Protein AF-A0A366LKB9-F1 (afdb_monomer_lite)

Foldseek 3Di:
DVVVVVVQVLCCVVCVVWDWDDDQFKIKTFFDADFALQQQQVQLQCLFVLVLCVVQVKFKFAQAWEDLDPPDATDTAGIWIFDNPFDDDPFGYTQLLRTAEGEHEDDLLCVVCLVPVVQLSSLSSVRAKYWYHYLQQQKIKIFGCRDNRGGPDIDMDHQQGWDADDPPRRDTRHRPSSPVSDHPPDDHDDPCSVVQVVSCVSCVQWDWHHHHTMTMTGGGDTPLRSLVVSLQCSQCSVVCVVQVKTKGAQFWADQDPPDDIDTARMWIFHPPFDDDHRTHTQLLRTLETEHEDDPSQNVCLVPVVQLSSLSSNNAWYWYQYLPQQKIKIFGCGDNRGGPDIDMDGQQDWDADDPPRRGIDGSVSSPPD

Organism: NCBI:txid2248750

InterPro domains:
  IPR008538 Putative restriction endonuclease [PF05685] (8-165)
  IPR008538 Putative restriction endonuclease [PF05685] (196-355)
  IPR008538 Putative restriction endonuclease [cd06260] (19-167)
  IPR008538 Putative restriction endonuclease [cd06260] (207-354)
  IPR011335 Restriction endonuclease type II-like [SSF52980] (6-161)
  IPR011335 Restriction endonuclease type II-like [SSF52980] (190-348)
  IPR012296 Nuclease, putative, TT1808 [G3DSA:3.90.1570.10] (3-174)
  IPR012296 Nuclease, putative, TT1808 [G3DSA:3.90.1570.10] (189-362)

Sequence (368 aa):
MAYIHDRYGKLCELLPDMRAELHDDRIVVTDMPTTGAHNDALSALLMQLVGVAAAKGWRIWPAIKLFFGPQEARFIPDLVVVRPDRRMWGDDHVYAEDALLVVEVVSPSSSHDDHQLKPATCARGKVPLYLVIDTYEQRVRLLSDPGEKGYATESEAAFGEPLELPGPWHLTLDTTPFKDCGEGTGPGPPAEYERYVMVCELLPEMRVELHDDRIVVTDMPTVKHSTVVWLLLRQLFALIGERGWLAWTGPKLFFGPQDDRYIPDLVVAPPEHRMWGEDHVYAEDTLLVVEVVSPSSSHDDHQLKPATCARGKVPLYLVIDTYEQRVRLLSDPGEKGYATESEAAFGEPLELPEPWHLTLDTTPFKGL

Structure (mmCIF, N/CA/C/O backbone):
data_AF-A0A366LKB9-F1
#
_entry.id   AF-A0A366LKB9-F1
#
loop_
_atom_site.group_PDB
_atom_site.id
_atom_site.type_symbol
_atom_site.label_atom_id
_atom_site.label_alt_id
_atom_site.label_comp_id
_atom_site.label_asym_id
_atom_site.label_entity_id
_atom_site.label_seq_id
_atom_site.pdbx_PDB_ins_code
_atom_site.Cartn_x
_atom_site.Cartn_y
_atom_site.Cartn_z
_atom_site.occupancy
_atom_site.B_iso_or_equiv
_atom_site.auth_seq_id
_atom_site.auth_comp_id
_atom_site.auth_asym_id
_atom_site.auth_atom_id
_atom_site.pdbx_PDB_model_num
ATOM 1 N N . MET A 1 1 ? 6.809 -15.224 18.615 1.00 42.72 1 MET A N 1
ATOM 2 C CA . MET A 1 1 ? 7.632 -15.778 19.731 1.00 42.72 1 MET A CA 1
ATOM 3 C C . MET A 1 1 ? 8.838 -16.605 19.252 1.00 42.72 1 MET A C 1
ATOM 5 O O . MET A 1 1 ? 9.842 -16.004 18.904 1.00 42.72 1 MET A O 1
ATOM 9 N N . ALA A 1 2 ? 8.794 -17.949 19.197 1.00 55.44 2 ALA A N 1
ATOM 10 C CA . ALA A 1 2 ? 10.013 -18.776 19.054 1.00 55.44 2 ALA A CA 1
ATOM 11 C C . ALA A 1 2 ? 10.844 -18.528 17.774 1.00 55.44 2 ALA A C 1
ATOM 13 O O . ALA A 1 2 ? 12.066 -18.626 17.816 1.00 55.44 2 ALA A O 1
ATOM 14 N N . TYR A 1 3 ? 10.195 -18.183 16.657 1.00 63.78 3 TYR A N 1
ATOM 15 C CA . TYR A 1 3 ? 10.868 -17.913 15.382 1.00 63.78 3 TYR A CA 1
ATOM 16 C C . TYR A 1 3 ? 11.725 -16.636 15.423 1.00 63.78 3 TYR A C 1
ATOM 18 O O . TYR A 1 3 ? 12.918 -16.688 15.134 1.00 63.78 3 TYR A O 1
ATOM 26 N N . ILE A 1 4 ? 11.163 -15.506 15.870 1.00 58.97 4 ILE A N 1
ATOM 27 C CA . ILE A 1 4 ? 11.919 -14.248 15.958 1.00 58.97 4 ILE A CA 1
ATOM 28 C C . ILE A 1 4 ? 13.019 -14.291 17.031 1.00 58.97 4 ILE A C 1
ATOM 30 O O . ILE A 1 4 ? 14.059 -13.669 16.855 1.00 58.97 4 ILE A O 1
ATOM 34 N N . HIS A 1 5 ? 12.865 -15.103 18.085 1.00 61.75 5 HIS A N 1
ATOM 35 C CA . HIS A 1 5 ? 13.939 -15.353 19.058 1.00 61.75 5 HIS A CA 1
ATOM 36 C C . HIS A 1 5 ? 15.163 -16.059 18.428 1.00 61.75 5 HIS A C 1
ATOM 38 O O . HIS A 1 5 ? 16.297 -15.725 18.762 1.00 61.75 5 HIS A O 1
ATOM 44 N N . ASP A 1 6 ? 14.958 -16.999 17.496 1.00 69.88 6 ASP A N 1
ATOM 45 C CA . ASP A 1 6 ? 16.042 -17.636 16.724 1.00 69.88 6 ASP A CA 1
ATOM 46 C C . ASP A 1 6 ? 16.712 -16.646 15.751 1.00 69.88 6 ASP A C 1
ATOM 48 O O . ASP A 1 6 ? 17.938 -16.648 15.612 1.00 69.88 6 ASP A O 1
ATOM 52 N N . ARG A 1 7 ? 15.936 -15.743 15.135 1.00 70.00 7 ARG A N 1
ATOM 53 C CA . ARG A 1 7 ? 16.479 -14.674 14.278 1.00 70.00 7 ARG A CA 1
ATOM 54 C C . ARG A 1 7 ? 17.261 -13.626 15.064 1.00 70.00 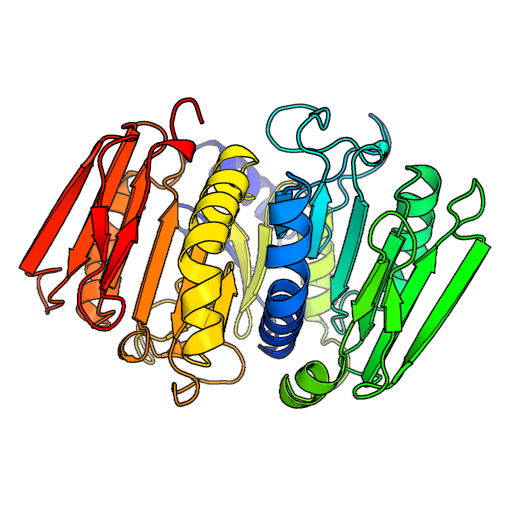7 ARG A C 1
ATOM 56 O O . ARG A 1 7 ? 18.345 -13.252 14.630 1.00 70.00 7 ARG A O 1
ATOM 63 N N . TYR A 1 8 ? 16.776 -13.232 16.238 1.00 65.50 8 TYR A N 1
ATOM 64 C CA . TYR A 1 8 ? 17.487 -12.364 17.175 1.00 65.50 8 TYR A CA 1
ATOM 65 C C . TYR A 1 8 ? 18.817 -12.981 17.622 1.00 65.50 8 TYR A C 1
ATOM 67 O O . TYR A 1 8 ? 19.851 -12.325 17.535 1.00 65.50 8 TYR A O 1
ATOM 75 N N . GLY A 1 9 ? 18.817 -14.265 18.005 1.00 63.84 9 GLY A N 1
ATOM 76 C CA . GLY A 1 9 ? 20.042 -14.988 18.358 1.00 63.84 9 GLY A CA 1
ATOM 77 C C . GLY A 1 9 ? 21.083 -14.956 17.236 1.00 63.84 9 GLY A C 1
ATOM 78 O O . GLY A 1 9 ? 22.221 -14.559 17.469 1.00 63.84 9 GLY A O 1
ATOM 79 N N . LYS A 1 10 ? 20.675 -15.275 16.000 1.00 71.94 10 LYS A N 1
ATOM 80 C CA . LYS A 1 10 ? 21.549 -15.208 14.814 1.00 71.94 10 LYS A CA 1
ATOM 81 C C . LYS A 1 10 ? 22.057 -13.798 14.531 1.00 71.94 10 LYS A C 1
ATOM 83 O O . LYS A 1 10 ? 23.216 -13.646 14.158 1.00 71.94 10 LYS A O 1
ATOM 88 N N . LEU A 1 11 ? 21.223 -12.777 14.724 1.00 66.75 11 LEU A N 1
ATOM 89 C CA . LEU A 1 11 ? 21.628 -11.387 14.539 1.00 66.75 11 LEU A CA 1
ATOM 90 C C . LEU A 1 11 ? 22.725 -10.998 15.541 1.00 66.75 11 LEU A C 1
ATOM 92 O O . LEU A 1 11 ? 23.752 -10.467 15.135 1.00 66.75 11 LEU A O 1
ATOM 96 N N . CYS A 1 12 ? 22.565 -11.348 16.820 1.00 58.53 12 CYS A N 1
ATOM 97 C CA . CYS A 1 12 ? 23.578 -11.114 17.854 1.00 58.53 12 CYS A CA 1
ATOM 98 C C . CYS A 1 12 ? 24.860 -11.953 17.673 1.00 58.53 12 CYS A C 1
ATOM 100 O O . CYS A 1 12 ? 25.936 -11.503 18.059 1.00 58.53 12 CYS A O 1
ATOM 102 N N . GLU A 1 13 ? 24.771 -13.163 17.110 1.00 68.94 13 GLU A N 1
ATOM 103 C CA . GLU A 1 13 ? 25.943 -14.006 16.813 1.00 68.94 13 GLU A CA 1
ATOM 104 C C . GLU A 1 13 ? 26.754 -13.496 15.611 1.00 68.94 13 GLU A C 1
ATOM 106 O O . GLU A 1 13 ? 27.980 -13.606 15.608 1.00 68.94 13 GLU A O 1
ATOM 111 N N . LEU A 1 14 ? 26.081 -12.957 14.588 1.00 60.97 14 LEU A N 1
ATOM 112 C CA . LEU A 1 14 ? 26.702 -12.533 13.327 1.00 60.97 14 LEU A CA 1
ATOM 113 C C . LEU A 1 14 ? 27.081 -11.044 13.310 1.00 60.97 14 LEU A C 1
ATOM 115 O O . LEU A 1 14 ? 27.993 -10.667 12.578 1.00 60.97 14 LEU A O 1
ATOM 119 N N . LEU A 1 15 ? 26.432 -10.223 14.142 1.00 58.72 15 LEU A N 1
ATOM 120 C CA . LEU A 1 15 ? 26.681 -8.787 14.311 1.00 58.72 15 LEU A CA 1
ATOM 121 C C . LEU A 1 15 ? 27.006 -8.452 15.787 1.00 58.72 15 LEU A C 1
ATOM 123 O O . LEU A 1 15 ? 26.294 -7.662 16.408 1.00 58.72 15 LEU A O 1
ATOM 127 N N . PRO A 1 16 ? 28.062 -9.036 16.392 1.00 56.22 16 PRO A N 1
ATOM 128 C CA . PRO A 1 16 ? 28.333 -8.915 17.831 1.00 56.22 16 PRO A CA 1
ATOM 129 C C . PRO A 1 16 ? 28.669 -7.487 18.295 1.00 56.22 16 PRO A C 1
ATOM 131 O O . PRO A 1 16 ? 28.536 -7.182 19.480 1.00 56.22 16 PRO A O 1
ATOM 134 N N . ASP A 1 17 ? 29.088 -6.613 17.376 1.00 48.56 17 ASP A N 1
ATOM 135 C CA . ASP A 1 17 ? 29.363 -5.194 17.633 1.00 48.56 17 ASP A CA 1
ATOM 136 C C . ASP A 1 17 ? 28.104 -4.302 17.514 1.00 48.56 17 ASP A C 1
ATOM 138 O O . ASP A 1 17 ? 28.174 -3.095 17.754 1.00 48.56 17 ASP A O 1
ATOM 142 N N . MET A 1 18 ? 26.942 -4.869 17.161 1.00 58.12 18 MET A N 1
ATOM 143 C CA . MET A 1 18 ? 25.673 -4.147 17.018 1.00 58.12 18 MET A CA 1
ATOM 144 C C . MET A 1 18 ? 24.733 -4.418 18.197 1.00 58.12 18 MET A C 1
ATOM 146 O O . MET A 1 18 ? 24.436 -5.559 18.549 1.00 58.12 18 MET A O 1
ATOM 150 N N . ARG A 1 19 ? 24.207 -3.344 18.800 1.00 46.00 19 ARG A N 1
ATOM 151 C CA . ARG A 1 19 ? 23.226 -3.429 19.890 1.00 46.00 19 ARG A CA 1
ATOM 152 C C . ARG A 1 19 ? 21.839 -3.741 19.330 1.00 46.00 19 ARG A C 1
ATOM 154 O O . ARG A 1 19 ? 21.059 -2.828 19.075 1.00 46.00 19 ARG A O 1
ATOM 161 N N . ALA A 1 20 ? 21.548 -5.024 19.151 1.00 54.56 20 ALA A N 1
ATOM 162 C CA . ALA A 1 20 ? 20.188 -5.493 18.921 1.00 54.56 20 ALA A CA 1
ATOM 163 C C . ALA A 1 20 ? 19.408 -5.589 20.246 1.00 54.56 20 ALA A C 1
ATOM 165 O O . ALA A 1 20 ? 19.943 -6.041 21.259 1.00 54.56 20 ALA A O 1
ATOM 166 N N . GLU A 1 21 ? 18.132 -5.215 20.222 1.00 49.03 21 GLU A N 1
ATOM 167 C CA . GLU A 1 21 ? 17.148 -5.418 21.287 1.00 49.03 21 GLU A CA 1
ATOM 168 C C . GLU A 1 21 ? 15.925 -6.143 20.717 1.00 49.03 21 GLU A C 1
ATOM 170 O O . GLU A 1 21 ? 15.564 -5.960 19.552 1.00 49.03 21 GLU A O 1
ATOM 175 N N . LEU A 1 22 ? 15.307 -7.006 21.524 1.00 47.41 22 LEU A N 1
ATOM 176 C CA . LEU A 1 22 ? 14.143 -7.792 21.128 1.00 47.41 22 LEU A CA 1
ATOM 177 C C . LEU A 1 22 ? 12.906 -7.308 21.879 1.00 47.41 22 LEU A C 1
ATOM 179 O O . LEU A 1 22 ? 12.830 -7.420 23.103 1.00 47.41 22 LEU A O 1
ATOM 183 N N . HIS A 1 23 ? 11.938 -6.824 21.114 1.00 45.78 23 HIS A N 1
ATOM 184 C CA . HIS A 1 23 ? 10.576 -6.544 21.546 1.00 45.78 23 HIS A CA 1
ATOM 185 C C . HIS A 1 23 ? 9.678 -7.677 21.008 1.00 45.78 23 HIS A C 1
ATOM 187 O O . HIS A 1 23 ? 10.100 -8.416 20.117 1.00 45.78 23 HIS A O 1
ATOM 193 N N . ASP A 1 24 ? 8.485 -7.882 21.570 1.00 48.31 24 ASP A N 1
ATOM 194 C CA . ASP A 1 24 ? 7.752 -9.159 21.453 1.00 48.31 24 ASP A CA 1
ATOM 195 C C . ASP A 1 24 ? 7.539 -9.685 20.014 1.00 48.31 24 ASP A C 1
ATOM 197 O O . ASP A 1 24 ? 7.625 -10.901 19.782 1.00 48.31 24 ASP A O 1
ATOM 201 N N . ASP A 1 25 ? 7.344 -8.778 19.052 1.00 55.47 25 ASP A N 1
ATOM 202 C CA . ASP A 1 25 ? 7.134 -9.034 17.622 1.00 55.47 25 ASP A CA 1
ATOM 203 C C . ASP A 1 25 ? 8.260 -8.524 16.693 1.00 55.47 25 ASP A C 1
ATOM 205 O O . ASP A 1 25 ? 8.224 -8.815 15.495 1.00 55.47 25 ASP A O 1
ATOM 209 N N . ARG A 1 26 ? 9.265 -7.791 17.206 1.00 55.28 26 ARG A N 1
ATOM 210 C CA . ARG A 1 26 ? 10.261 -7.076 16.378 1.00 55.28 26 ARG A CA 1
ATOM 211 C C . ARG A 1 26 ? 11.658 -6.964 16.993 1.00 55.28 26 ARG A C 1
ATOM 213 O O . ARG A 1 26 ? 11.816 -6.732 18.192 1.00 55.28 26 ARG A O 1
ATOM 220 N N . ILE A 1 27 ? 12.688 -7.069 16.149 1.00 60.16 27 ILE A N 1
ATOM 221 C CA . ILE A 1 27 ? 14.091 -6.805 16.527 1.00 60.16 27 ILE A CA 1
ATOM 222 C C . ILE A 1 27 ? 14.430 -5.352 16.182 1.00 60.16 27 ILE A C 1
ATOM 224 O O . ILE A 1 27 ? 14.030 -4.866 15.127 1.00 60.16 27 ILE A O 1
ATOM 228 N N . VAL A 1 28 ? 15.173 -4.659 17.044 1.00 54.72 28 VAL A N 1
ATOM 229 C CA . VAL A 1 28 ? 15.559 -3.250 16.874 1.00 54.72 28 VAL A CA 1
ATOM 230 C C . VAL A 1 28 ? 17.072 -3.099 17.054 1.00 54.72 28 VAL A C 1
ATOM 232 O O . VAL A 1 28 ? 17.631 -3.637 18.001 1.00 54.72 28 VAL A O 1
ATOM 235 N N . VAL A 1 29 ? 17.745 -2.378 16.158 1.00 53.97 29 VAL A N 1
ATOM 236 C CA . VAL A 1 29 ? 19.205 -2.124 16.135 1.00 53.97 29 VAL A CA 1
ATOM 237 C C . VAL A 1 29 ? 19.459 -0.656 15.750 1.00 53.97 29 VAL A C 1
ATOM 239 O O . VAL A 1 29 ? 18.497 0.022 15.420 1.00 53.97 29 VAL A O 1
ATOM 242 N N . THR A 1 30 ? 20.697 -0.138 15.747 1.00 42.19 30 THR A N 1
ATOM 243 C CA . THR A 1 30 ? 21.037 1.239 15.290 1.00 42.19 30 THR A CA 1
ATOM 244 C C . THR A 1 30 ? 22.124 1.242 14.196 1.00 42.19 30 THR A C 1
ATOM 246 O O . THR A 1 30 ? 22.940 0.314 14.127 1.00 42.19 30 THR A O 1
ATOM 249 N N . ASP A 1 31 ? 22.211 2.216 13.285 1.00 33.75 31 ASP A N 1
ATOM 250 C CA . ASP A 1 31 ? 21.484 3.495 13.077 1.00 33.75 31 ASP A CA 1
ATOM 251 C C . ASP A 1 31 ? 20.965 3.484 11.590 1.00 33.75 31 ASP A C 1
ATOM 253 O O . ASP A 1 31 ? 21.115 2.442 10.955 1.00 33.75 31 ASP A O 1
ATOM 257 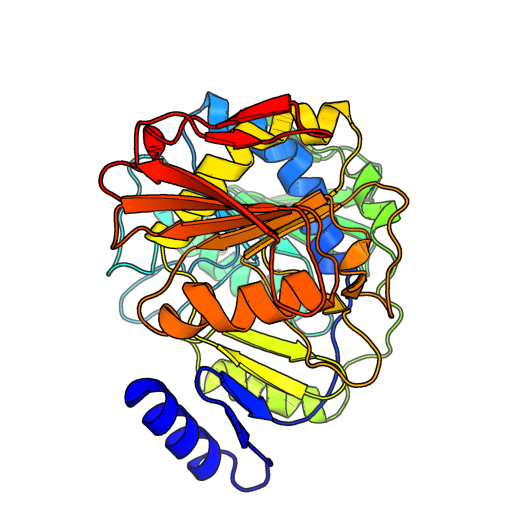N N . MET A 1 32 ? 20.283 4.401 10.878 1.00 36.03 32 MET A N 1
ATOM 258 C CA . MET A 1 32 ? 20.041 5.866 10.748 1.00 36.03 32 MET A CA 1
ATOM 259 C C . MET A 1 32 ? 18.497 6.084 10.430 1.00 36.03 32 MET A C 1
ATOM 261 O O . MET A 1 32 ? 17.715 5.277 10.945 1.00 36.03 32 MET A O 1
ATOM 265 N N . PRO A 1 33 ? 17.971 7.089 9.659 1.00 34.34 33 PRO A N 1
ATOM 266 C CA . PRO A 1 33 ? 16.527 7.218 9.296 1.00 34.34 33 PRO A CA 1
ATOM 267 C C . PRO A 1 33 ? 16.153 7.010 7.794 1.00 34.34 33 PRO A C 1
ATOM 269 O O . PRO A 1 33 ? 17.018 6.761 6.959 1.00 34.34 33 PRO A O 1
ATOM 272 N N . THR A 1 34 ? 14.860 7.167 7.439 1.00 41.28 34 THR A N 1
ATOM 273 C CA . THR A 1 34 ? 14.291 7.211 6.056 1.00 41.28 34 THR A CA 1
ATOM 274 C C . THR A 1 34 ? 13.320 8.392 5.887 1.00 41.28 34 THR A C 1
ATOM 276 O O . THR A 1 34 ? 12.833 8.916 6.882 1.00 41.28 34 THR A O 1
ATOM 279 N N . THR A 1 35 ? 13.002 8.779 4.646 1.00 53.09 35 THR A N 1
ATOM 280 C CA . THR A 1 35 ? 12.154 9.936 4.289 1.00 53.09 35 THR A CA 1
ATOM 281 C C . THR A 1 35 ? 10.727 9.527 3.873 1.00 53.09 35 THR A C 1
ATOM 283 O O . THR A 1 35 ? 10.518 8.439 3.332 1.00 53.09 35 THR A O 1
ATOM 286 N N . GLY A 1 36 ? 9.726 10.394 4.089 1.00 58.47 36 GLY A N 1
ATOM 287 C CA . GLY A 1 36 ? 8.321 10.110 3.734 1.00 58.47 36 GLY A CA 1
ATOM 288 C C . GLY A 1 36 ? 8.024 10.123 2.231 1.00 58.47 36 GLY A C 1
ATOM 289 O O . GLY A 1 36 ? 7.087 9.458 1.788 1.00 58.47 36 GLY A O 1
ATOM 290 N N . ALA A 1 37 ? 8.882 10.781 1.445 1.00 69.06 37 ALA A N 1
ATOM 291 C CA . ALA A 1 37 ? 8.775 10.942 -0.007 1.00 69.06 37 ALA A CA 1
ATOM 292 C C . ALA A 1 37 ? 8.510 9.635 -0.775 1.00 69.06 37 ALA A C 1
ATOM 294 O O . ALA A 1 37 ? 7.782 9.616 -1.768 1.00 69.06 37 ALA A O 1
ATOM 295 N N . HIS A 1 38 ? 9.079 8.526 -0.295 1.00 71.62 38 HIS A N 1
ATOM 296 C CA . HIS A 1 38 ? 8.866 7.191 -0.849 1.00 71.62 38 HIS A CA 1
ATOM 297 C C . HIS A 1 38 ? 7.391 6.753 -0.749 1.00 71.62 38 HIS A C 1
ATOM 299 O O . HIS A 1 38 ? 6.797 6.303 -1.731 1.00 71.62 38 HIS A O 1
ATOM 305 N N . ASN A 1 39 ? 6.772 6.947 0.420 1.00 71.62 39 ASN A N 1
ATOM 306 C CA . ASN A 1 39 ? 5.375 6.594 0.663 1.00 71.62 39 ASN A CA 1
ATOM 307 C C . ASN A 1 39 ? 4.421 7.500 -0.127 1.00 71.62 39 ASN A C 1
ATOM 309 O O . ASN A 1 39 ? 3.421 7.010 -0.658 1.00 71.62 39 ASN A O 1
ATOM 313 N N . ASP A 1 40 ? 4.728 8.793 -0.248 1.00 80.19 40 ASP A N 1
ATOM 314 C CA . ASP A 1 40 ? 3.935 9.722 -1.060 1.00 80.19 40 ASP A CA 1
ATOM 315 C C . ASP A 1 40 ? 3.980 9.352 -2.547 1.00 80.19 40 ASP A C 1
ATOM 317 O O . ASP A 1 40 ? 2.935 9.301 -3.196 1.00 80.19 40 ASP A O 1
ATOM 321 N N . ALA A 1 41 ? 5.154 8.998 -3.079 1.00 85.00 41 ALA A N 1
ATOM 322 C CA . ALA A 1 41 ? 5.301 8.568 -4.468 1.00 85.00 41 ALA A CA 1
ATOM 323 C C . ALA A 1 41 ? 4.566 7.243 -4.756 1.00 85.00 41 ALA A C 1
ATOM 325 O O . ALA A 1 41 ? 3.857 7.138 -5.762 1.00 85.00 41 ALA A O 1
ATOM 326 N N . LEU A 1 42 ? 4.647 6.254 -3.854 1.00 84.12 42 LEU A N 1
ATOM 327 C CA . LEU A 1 42 ? 3.837 5.030 -3.946 1.00 84.12 42 LEU A CA 1
ATOM 328 C C . LEU A 1 42 ? 2.335 5.334 -3.916 1.00 84.12 42 LEU A C 1
ATOM 330 O O . LEU A 1 42 ? 1.572 4.750 -4.689 1.00 84.12 42 LEU A O 1
ATOM 334 N N . SER A 1 43 ? 1.904 6.266 -3.067 1.00 84.62 43 SER A N 1
ATOM 335 C CA . SER A 1 43 ? 0.492 6.640 -2.928 1.00 84.62 43 SER A CA 1
ATOM 336 C C . SER A 1 43 ? -0.013 7.376 -4.170 1.00 84.62 43 SER A C 1
ATOM 338 O O . SER A 1 43 ? -1.039 7.002 -4.735 1.00 84.62 43 SER A O 1
ATOM 340 N N . ALA A 1 44 ? 0.753 8.338 -4.688 1.00 90.12 44 ALA A N 1
ATOM 341 C CA . ALA A 1 44 ? 0.490 9.033 -5.947 1.00 90.12 44 ALA A CA 1
ATOM 342 C C . ALA A 1 44 ? 0.447 8.094 -7.171 1.00 90.12 44 ALA A C 1
ATOM 344 O O . ALA A 1 44 ? -0.309 8.337 -8.118 1.00 90.12 44 ALA A O 1
ATOM 345 N N . LEU A 1 45 ? 1.212 6.996 -7.152 1.00 93.25 45 LEU A N 1
ATOM 346 C CA . LEU A 1 45 ? 1.129 5.946 -8.166 1.00 93.25 45 LEU A CA 1
ATOM 347 C C . LEU A 1 45 ? -0.120 5.069 -7.976 1.00 93.25 45 LEU A C 1
ATOM 349 O O . LEU A 1 45 ? -0.860 4.829 -8.935 1.00 93.25 45 LEU A O 1
ATOM 353 N N . LEU A 1 46 ? -0.401 4.617 -6.749 1.00 90.62 46 LEU A N 1
ATOM 354 C CA . LEU A 1 46 ? -1.626 3.881 -6.410 1.00 90.62 46 LEU A CA 1
ATOM 355 C C . LEU A 1 46 ? -2.878 4.663 -6.840 1.00 90.62 46 LEU A C 1
ATOM 357 O O . LEU A 1 46 ? -3.793 4.064 -7.413 1.00 90.62 46 LEU A O 1
ATOM 361 N N . MET A 1 47 ? -2.865 5.995 -6.690 1.00 91.00 47 MET A N 1
ATOM 362 C CA . MET A 1 47 ? -3.923 6.904 -7.152 1.00 91.00 47 MET A CA 1
ATOM 363 C C . MET A 1 47 ? -4.232 6.827 -8.660 1.00 91.00 47 MET A C 1
ATOM 365 O O . MET A 1 47 ? -5.279 7.298 -9.101 1.00 91.00 47 MET A O 1
ATOM 369 N N . GLN A 1 48 ? -3.374 6.196 -9.460 1.00 94.50 48 GLN A N 1
ATOM 370 C CA . GLN A 1 48 ? -3.552 6.048 -10.907 1.00 94.50 48 GLN A CA 1
ATOM 371 C C . GLN A 1 48 ? -3.759 4.584 -11.320 1.00 94.50 48 GLN A C 1
ATOM 373 O O . GLN A 1 48 ? -4.533 4.289 -12.234 1.00 94.50 48 GLN A O 1
ATOM 378 N N . LEU A 1 49 ? -3.121 3.637 -10.621 1.00 94.44 49 LEU A N 1
ATOM 379 C CA . LEU A 1 49 ? -3.181 2.217 -10.978 1.00 94.44 49 LEU A CA 1
ATOM 380 C C . LEU A 1 49 ? -4.451 1.500 -10.482 1.00 94.44 49 LEU A C 1
ATOM 382 O O . LEU A 1 49 ? -4.924 0.588 -11.167 1.00 94.44 49 LEU A O 1
ATOM 386 N N . VAL A 1 50 ? -5.014 1.875 -9.320 1.00 92.00 50 VAL A N 1
ATOM 387 C CA . VAL A 1 50 ? -6.081 1.098 -8.643 1.00 92.00 50 VAL A CA 1
ATOM 388 C C . VAL A 1 50 ? -7.305 0.884 -9.540 1.00 92.00 50 VAL A C 1
ATOM 390 O O . VAL A 1 50 ? -7.759 -0.252 -9.690 1.00 92.00 50 VAL A O 1
ATOM 393 N N . GLY A 1 51 ? -7.815 1.935 -10.189 1.00 89.88 51 GLY A N 1
ATOM 394 C CA . GLY A 1 51 ? -8.992 1.835 -11.063 1.00 89.88 51 GLY A CA 1
ATOM 395 C C . GLY A 1 51 ? -8.768 0.928 -12.281 1.00 89.88 51 GLY A C 1
ATOM 396 O O . GLY A 1 51 ? -9.622 0.101 -12.612 1.00 89.88 51 GLY A O 1
ATOM 397 N N . VAL A 1 52 ? -7.594 1.026 -12.913 1.00 93.56 52 VAL A N 1
ATOM 398 C CA . VAL A 1 52 ? -7.226 0.226 -14.094 1.00 93.56 52 VAL A CA 1
ATOM 399 C C . VAL A 1 52 ? -7.013 -1.242 -13.722 1.00 93.56 52 VAL A C 1
ATOM 401 O O . VAL A 1 52 ? -7.521 -2.130 -14.409 1.00 93.56 52 VAL A O 1
ATOM 404 N N . ALA A 1 53 ? -6.319 -1.510 -12.613 1.00 93.75 53 ALA A N 1
ATOM 405 C CA . ALA A 1 53 ? -6.115 -2.860 -12.099 1.00 93.75 53 ALA A CA 1
ATOM 406 C C . ALA A 1 53 ? -7.448 -3.514 -11.692 1.00 93.75 53 ALA A C 1
ATOM 408 O O . ALA A 1 53 ? -7.732 -4.640 -12.107 1.00 93.75 53 ALA A O 1
ATOM 409 N N . ALA A 1 54 ? -8.309 -2.792 -10.967 1.00 90.25 54 ALA A N 1
ATOM 410 C CA . ALA A 1 54 ? -9.623 -3.277 -10.549 1.00 90.25 54 ALA A CA 1
ATOM 411 C C . ALA A 1 54 ? -10.532 -3.622 -11.741 1.00 90.25 54 ALA A C 1
ATOM 413 O O . ALA A 1 54 ? -11.138 -4.695 -11.752 1.00 90.25 54 ALA A O 1
ATOM 414 N N . ALA A 1 55 ? -10.579 -2.768 -12.771 1.00 92.00 55 ALA A N 1
ATOM 415 C CA . ALA A 1 55 ? -11.367 -3.002 -13.984 1.00 92.00 55 ALA A CA 1
ATOM 416 C C . ALA A 1 55 ? -10.903 -4.232 -14.790 1.00 92.00 55 ALA A C 1
ATOM 418 O O . ALA A 1 55 ? -11.704 -4.844 -15.498 1.00 92.00 55 ALA A O 1
ATOM 419 N N . LYS A 1 56 ? -9.625 -4.617 -14.672 1.00 92.62 56 LYS A N 1
ATOM 420 C CA . LYS A 1 56 ? -9.032 -5.792 -15.338 1.00 92.62 56 LYS A CA 1
ATOM 421 C C . LYS A 1 56 ? -8.944 -7.030 -14.431 1.00 92.62 56 LYS A C 1
ATOM 423 O O . LYS A 1 56 ? -8.432 -8.064 -14.856 1.00 92.62 56 LYS A O 1
ATOM 428 N N . GLY A 1 57 ? -9.443 -6.944 -13.194 1.00 92.00 57 GLY A N 1
ATOM 429 C CA . GLY A 1 57 ? -9.387 -8.024 -12.201 1.00 92.00 57 GLY A CA 1
ATOM 430 C C . GLY A 1 57 ? -7.980 -8.326 -11.669 1.00 92.00 57 GLY A C 1
ATOM 431 O O . GLY A 1 57 ? -7.757 -9.393 -11.101 1.00 92.00 57 GLY A O 1
ATOM 432 N N . TRP A 1 58 ? -7.023 -7.423 -11.872 1.00 95.44 58 TRP A N 1
ATOM 433 C CA . TRP A 1 58 ? -5.657 -7.541 -11.363 1.00 95.44 58 TRP A CA 1
ATOM 434 C C . TRP A 1 58 ? -5.616 -7.250 -9.853 1.00 95.44 58 TRP A C 1
ATOM 436 O O . TRP A 1 58 ? -6.585 -6.748 -9.276 1.00 95.44 58 TRP A O 1
ATOM 446 N N . ARG A 1 59 ? -4.498 -7.574 -9.196 1.00 92.81 59 ARG A N 1
ATOM 447 C CA . ARG A 1 59 ? -4.234 -7.175 -7.803 1.00 92.81 59 ARG A CA 1
ATOM 448 C C . ARG A 1 59 ? -2.982 -6.318 -7.736 1.00 92.81 59 ARG A C 1
ATOM 450 O O . ARG A 1 59 ? -2.023 -6.617 -8.443 1.00 92.81 59 ARG A O 1
ATOM 457 N N . ILE A 1 60 ? -2.995 -5.301 -6.881 1.00 91.12 60 ILE A N 1
ATOM 458 C CA . ILE A 1 60 ? -1.808 -4.525 -6.519 1.00 91.12 60 ILE A CA 1
ATOM 459 C C . ILE A 1 60 ? -1.396 -4.942 -5.110 1.00 91.12 60 ILE A C 1
ATOM 461 O O . ILE A 1 60 ? -2.237 -4.979 -4.214 1.00 91.12 60 ILE A O 1
ATOM 465 N N . TRP A 1 61 ? -0.124 -5.277 -4.928 1.00 84.38 61 TRP A N 1
ATOM 466 C CA . TRP A 1 61 ? 0.437 -5.763 -3.675 1.00 84.38 61 TRP A CA 1
ATOM 467 C C . TRP A 1 61 ? 1.753 -5.026 -3.383 1.00 84.38 61 TRP A C 1
ATOM 469 O O . TRP A 1 61 ? 2.735 -5.254 -4.095 1.00 84.38 61 TRP A O 1
ATOM 479 N N . PRO A 1 62 ? 1.787 -4.154 -2.360 1.00 75.38 62 PRO A N 1
ATOM 480 C CA . PRO A 1 62 ? 3.029 -3.592 -1.842 1.00 75.38 62 PRO A CA 1
ATOM 481 C C . PRO A 1 62 ? 3.925 -4.670 -1.218 1.00 75.38 62 PRO A C 1
ATOM 483 O O . PRO A 1 62 ? 3.409 -5.662 -0.690 1.00 75.38 62 PRO A O 1
ATOM 486 N N . ALA A 1 63 ? 5.242 -4.458 -1.269 1.00 70.38 63 ALA A N 1
ATOM 487 C CA . ALA A 1 63 ? 6.275 -5.222 -0.561 1.00 70.38 63 ALA A CA 1
ATOM 488 C C . ALA A 1 63 ? 6.134 -6.761 -0.640 1.00 70.38 63 ALA A C 1
ATOM 490 O O . ALA A 1 63 ? 6.328 -7.462 0.353 1.00 70.38 63 ALA A O 1
ATOM 491 N N . ILE A 1 64 ? 5.776 -7.322 -1.804 1.00 73.88 64 ILE A N 1
ATOM 492 C CA . ILE A 1 64 ? 5.570 -8.773 -1.966 1.00 73.88 64 ILE A CA 1
ATOM 493 C C . ILE A 1 64 ? 6.731 -9.455 -2.697 1.00 73.88 64 ILE A C 1
ATOM 495 O O . ILE A 1 64 ? 7.159 -9.019 -3.763 1.00 73.88 64 ILE A O 1
ATOM 499 N N . LYS A 1 65 ? 7.216 -10.579 -2.156 1.00 77.19 65 LYS A N 1
ATOM 500 C CA . LYS A 1 65 ? 8.351 -11.323 -2.723 1.00 77.19 65 LYS A CA 1
ATOM 501 C C . LYS A 1 65 ? 8.007 -11.882 -4.108 1.00 77.19 65 LYS A C 1
ATOM 503 O O . LYS A 1 65 ? 6.950 -12.494 -4.295 1.00 77.19 65 LYS A O 1
ATOM 508 N N . LEU A 1 66 ? 8.934 -11.774 -5.058 1.00 79.75 66 LEU A N 1
ATOM 509 C CA . LEU A 1 66 ? 8.885 -12.531 -6.310 1.00 79.75 66 LEU A CA 1
ATOM 510 C C . LEU A 1 66 ? 9.793 -13.761 -6.263 1.00 79.75 66 LEU A C 1
ATOM 512 O O . LEU A 1 66 ? 10.899 -13.750 -5.725 1.00 79.75 66 LEU A O 1
ATOM 516 N N . PHE A 1 67 ? 9.317 -14.826 -6.897 1.00 82.56 67 PHE A N 1
ATOM 517 C CA . PHE A 1 67 ? 10.017 -16.076 -7.119 1.00 82.56 67 PHE A CA 1
ATOM 518 C C . PHE A 1 67 ? 10.499 -16.151 -8.572 1.00 82.56 67 PHE A C 1
ATOM 520 O O . PHE A 1 67 ? 9.694 -16.256 -9.504 1.00 82.56 67 PHE A O 1
ATOM 527 N N . PHE A 1 68 ? 11.821 -16.127 -8.741 1.00 81.75 68 PHE A N 1
ATOM 528 C CA . PHE A 1 68 ? 12.504 -16.322 -10.025 1.00 81.75 68 PHE A CA 1
ATOM 529 C C . PHE A 1 68 ? 12.979 -17.774 -10.208 1.00 81.75 68 PHE A C 1
ATOM 531 O O . PHE A 1 68 ? 12.889 -18.330 -11.301 1.00 81.75 68 PHE A O 1
ATOM 538 N N . GLY A 1 69 ? 13.379 -18.442 -9.121 1.00 75.94 69 GLY A N 1
ATOM 539 C CA . GLY A 1 69 ? 13.658 -19.877 -9.101 1.00 75.94 69 GLY A CA 1
ATOM 540 C C . GLY A 1 69 ? 14.249 -20.347 -7.765 1.00 75.94 69 GLY A C 1
ATOM 541 O O . GLY A 1 69 ? 14.623 -19.517 -6.944 1.00 75.94 69 GLY A O 1
ATOM 542 N N . PRO A 1 70 ? 14.412 -21.667 -7.535 1.00 66.19 70 PRO A N 1
ATOM 543 C CA . PRO A 1 70 ? 14.907 -22.211 -6.259 1.00 66.19 70 PRO A CA 1
ATOM 544 C C . PRO A 1 70 ? 16.362 -21.860 -5.891 1.00 66.19 70 PRO A C 1
ATOM 546 O O . PRO A 1 70 ? 16.841 -22.300 -4.850 1.00 66.19 70 PRO A O 1
ATOM 549 N N . GLN A 1 71 ? 17.085 -21.160 -6.770 1.00 56.47 71 GLN A N 1
ATOM 550 C CA . GLN A 1 71 ? 18.486 -20.750 -6.597 1.00 56.47 71 GLN A CA 1
ATOM 551 C C . GLN A 1 71 ? 18.692 -19.240 -6.801 1.00 56.47 71 GLN A C 1
ATOM 553 O O . GLN A 1 71 ? 19.818 -18.769 -6.678 1.00 56.47 71 GLN A O 1
ATOM 558 N N . GLU A 1 72 ? 17.636 -18.485 -7.118 1.00 53.69 72 GLU A N 1
ATOM 559 C CA . GLU A 1 72 ? 17.710 -17.030 -7.285 1.00 53.69 72 GLU A CA 1
ATOM 560 C C . GLU A 1 72 ? 17.045 -16.348 -6.084 1.00 53.69 72 GLU A C 1
ATOM 562 O O . GLU A 1 72 ? 16.059 -16.850 -5.543 1.00 53.69 72 GLU A O 1
ATOM 567 N N . ALA A 1 73 ? 17.643 -15.252 -5.614 1.00 46.88 73 ALA A N 1
ATOM 568 C CA . ALA A 1 73 ? 17.331 -14.668 -4.313 1.00 46.88 73 ALA A CA 1
ATOM 569 C C . ALA A 1 73 ? 15.925 -14.042 -4.236 1.00 46.88 73 ALA A C 1
ATOM 571 O O . ALA A 1 73 ? 15.287 -13.738 -5.246 1.00 46.88 73 ALA A O 1
ATOM 572 N N . ARG A 1 74 ? 15.452 -13.848 -3.000 1.00 59.59 74 ARG A N 1
ATOM 573 C CA . ARG A 1 74 ? 14.116 -13.327 -2.685 1.00 59.59 74 ARG A CA 1
ATOM 574 C C . ARG A 1 74 ? 14.052 -11.824 -2.951 1.00 59.59 74 ARG A C 1
ATOM 576 O O . ARG A 1 74 ? 14.350 -11.013 -2.084 1.00 59.59 74 ARG A O 1
ATOM 583 N N . PHE A 1 75 ? 13.679 -11.467 -4.169 1.00 64.31 75 PHE A N 1
ATOM 584 C CA . PHE A 1 75 ? 13.475 -10.083 -4.577 1.00 64.31 75 PHE A CA 1
ATOM 585 C C . PHE A 1 75 ? 12.167 -9.536 -3.991 1.00 64.31 75 PHE A C 1
ATOM 587 O O . PHE A 1 75 ? 11.105 -10.122 -4.212 1.00 64.31 75 PHE A O 1
ATOM 594 N N . ILE A 1 76 ? 12.254 -8.420 -3.266 1.00 69.19 76 ILE A N 1
ATOM 595 C CA . ILE A 1 76 ? 11.119 -7.652 -2.743 1.00 69.19 76 ILE A CA 1
ATOM 596 C C . ILE A 1 76 ? 11.193 -6.262 -3.392 1.00 69.19 76 ILE A C 1
ATOM 598 O O . ILE A 1 76 ? 12.103 -5.509 -3.048 1.00 69.19 76 ILE A O 1
ATOM 602 N N . PRO A 1 77 ? 10.296 -5.942 -4.336 1.00 74.38 77 PRO A N 1
ATOM 603 C CA . PRO A 1 77 ? 10.064 -4.583 -4.797 1.00 74.38 77 PRO A CA 1
ATOM 604 C C . PRO A 1 77 ? 9.000 -3.895 -3.942 1.00 74.38 77 PRO A C 1
ATOM 606 O O . PRO A 1 77 ? 8.152 -4.553 -3.325 1.00 74.38 77 PRO A O 1
ATOM 609 N N . ASP A 1 78 ? 8.973 -2.571 -4.003 1.00 77.12 78 ASP A N 1
ATOM 610 C CA . ASP A 1 78 ? 8.025 -1.754 -3.245 1.00 77.12 78 ASP A CA 1
ATOM 611 C C . ASP A 1 78 ? 6.567 -2.022 -3.641 1.00 77.12 78 ASP A C 1
ATOM 613 O O . ASP A 1 78 ? 5.682 -2.058 -2.783 1.00 77.12 78 ASP A O 1
ATOM 617 N N . LEU A 1 79 ? 6.298 -2.275 -4.930 1.00 87.12 79 LEU A N 1
ATOM 618 C CA . LEU A 1 79 ? 4.957 -2.594 -5.430 1.00 87.12 79 LEU A CA 1
ATOM 619 C C . LEU A 1 79 ? 4.989 -3.552 -6.632 1.00 87.12 79 LEU A C 1
ATOM 621 O O . LEU A 1 79 ? 5.693 -3.338 -7.619 1.00 87.12 79 LEU A O 1
ATOM 625 N N . VAL A 1 80 ? 4.148 -4.592 -6.584 1.00 90.94 80 VAL A N 1
ATOM 626 C CA . VAL A 1 80 ? 3.873 -5.494 -7.717 1.00 90.94 80 VAL A CA 1
ATOM 627 C C . VAL A 1 80 ? 2.403 -5.418 -8.113 1.00 90.94 80 VAL A C 1
ATOM 629 O O . VAL A 1 80 ? 1.510 -5.440 -7.266 1.00 90.94 80 VAL A O 1
ATOM 632 N N . VAL A 1 81 ? 2.133 -5.422 -9.417 1.00 95.50 81 VAL A N 1
ATOM 633 C CA . VAL A 1 81 ? 0.795 -5.681 -9.964 1.00 95.50 81 VAL A CA 1
ATOM 634 C C . VAL A 1 81 ? 0.772 -7.062 -10.609 1.00 95.50 81 VAL A C 1
ATOM 636 O O . VAL A 1 81 ? 1.631 -7.375 -11.430 1.00 95.50 81 VAL A O 1
ATOM 639 N N . VAL A 1 82 ? -0.208 -7.895 -10.256 1.00 94.25 82 VAL A N 1
ATOM 640 C CA . VAL A 1 82 ? -0.269 -9.317 -10.639 1.00 94.25 82 VAL A CA 1
ATOM 641 C C . VAL A 1 82 ? -1.615 -9.709 -11.246 1.00 94.25 82 VAL A C 1
ATOM 643 O O . VAL A 1 82 ? -2.656 -9.097 -10.981 1.00 94.25 82 VAL A O 1
ATOM 646 N N . ARG A 1 83 ? -1.611 -10.788 -12.034 1.00 90.69 83 ARG A N 1
ATOM 647 C CA . ARG A 1 83 ? -2.829 -11.392 -12.602 1.00 90.69 83 ARG A CA 1
ATOM 648 C C . ARG A 1 83 ? -3.738 -12.005 -11.518 1.00 90.69 83 ARG A C 1
ATOM 650 O O . ARG A 1 83 ? -3.236 -12.443 -10.479 1.00 90.69 83 ARG A O 1
ATOM 657 N N . PRO A 1 84 ? -5.065 -12.114 -11.732 1.00 86.38 84 PRO A N 1
ATOM 658 C CA . PRO A 1 84 ? -5.972 -12.779 -10.787 1.00 86.38 84 PRO A CA 1
ATOM 659 C C . PRO A 1 84 ? -5.600 -14.245 -10.509 1.00 86.38 84 PRO A C 1
ATOM 661 O O . PRO A 1 84 ? -5.744 -14.706 -9.375 1.00 86.38 84 PRO A O 1
ATOM 664 N N . ASP A 1 85 ? -5.098 -14.942 -11.527 1.00 88.38 85 ASP A N 1
ATOM 665 C CA . ASP A 1 85 ? -4.773 -16.370 -11.589 1.00 88.38 85 ASP A CA 1
ATOM 666 C C . ASP A 1 85 ? -3.283 -16.692 -11.349 1.00 88.38 85 ASP A C 1
ATOM 668 O O . ASP A 1 85 ? -2.864 -17.835 -11.526 1.00 88.38 85 ASP A O 1
ATOM 672 N N . ARG A 1 86 ? -2.493 -15.705 -10.894 1.00 91.44 86 ARG A N 1
ATOM 673 C CA . ARG A 1 86 ? -1.070 -15.849 -10.530 1.00 91.44 86 ARG A CA 1
ATOM 674 C C . ARG A 1 86 ? -0.752 -17.108 -9.705 1.00 91.44 86 ARG A C 1
ATOM 676 O O . ARG A 1 86 ? -1.438 -17.415 -8.721 1.00 91.44 86 ARG A O 1
ATOM 683 N N . ARG A 1 87 ? 0.339 -17.784 -10.063 1.00 91.25 87 ARG A N 1
ATOM 684 C CA . ARG A 1 87 ? 0.956 -18.887 -9.318 1.00 91.25 87 ARG A CA 1
ATOM 685 C C . ARG A 1 87 ? 1.669 -18.352 -8.075 1.00 91.25 87 ARG A C 1
ATOM 687 O O . ARG A 1 87 ? 2.230 -17.257 -8.091 1.00 91.25 87 ARG A O 1
ATOM 694 N N . MET A 1 88 ? 1.704 -19.174 -7.030 1.00 86.19 88 MET A N 1
ATOM 695 C CA . MET A 1 88 ? 2.381 -18.888 -5.762 1.00 86.19 88 MET A CA 1
ATOM 696 C C . MET A 1 88 ? 3.421 -19.970 -5.472 1.00 86.19 88 MET A C 1
ATOM 698 O O . MET A 1 88 ? 3.157 -21.151 -5.712 1.00 86.19 88 MET A O 1
ATOM 702 N N . TRP A 1 89 ? 4.587 -19.580 -4.962 1.00 81.56 89 TRP A N 1
ATOM 703 C CA . TRP A 1 89 ? 5.562 -20.486 -4.360 1.00 81.56 89 TRP A CA 1
ATOM 704 C C . TRP A 1 89 ? 5.528 -20.284 -2.843 1.00 81.56 89 TRP A C 1
ATOM 706 O O . TRP A 1 89 ? 5.841 -19.202 -2.348 1.00 81.56 89 TRP A O 1
ATOM 716 N N . GLY A 1 90 ? 5.074 -21.309 -2.117 1.00 79.06 90 GLY A N 1
ATOM 717 C CA . GLY A 1 90 ? 4.611 -21.121 -0.741 1.00 79.06 90 GLY A CA 1
ATOM 718 C C . GLY A 1 90 ? 3.408 -20.170 -0.674 1.00 79.06 90 GLY A C 1
ATOM 719 O O . GLY A 1 90 ? 2.683 -20.003 -1.658 1.00 79.06 90 GLY A O 1
ATOM 720 N N . ASP A 1 91 ? 3.231 -19.535 0.483 1.00 72.81 91 ASP A N 1
ATOM 721 C CA . ASP A 1 91 ? 2.144 -18.582 0.750 1.00 72.81 91 ASP A CA 1
ATOM 722 C C . ASP A 1 91 ? 2.609 -17.107 0.711 1.00 72.81 91 ASP A C 1
ATOM 724 O O . ASP A 1 91 ? 1.813 -16.201 0.967 1.00 72.81 91 ASP A O 1
ATOM 728 N N . ASP A 1 92 ? 3.888 -16.852 0.393 1.00 69.38 92 ASP A N 1
ATOM 729 C CA . ASP A 1 92 ? 4.531 -15.531 0.483 1.00 69.38 92 ASP A CA 1
ATOM 730 C C . ASP A 1 92 ? 5.332 -15.081 -0.761 1.00 69.38 92 ASP A C 1
ATOM 732 O O . ASP A 1 92 ? 5.775 -13.936 -0.775 1.00 69.38 92 ASP A O 1
ATOM 736 N N . HIS A 1 93 ? 5.495 -15.904 -1.815 1.00 79.06 93 HIS A N 1
ATOM 737 C CA . HIS A 1 93 ? 6.171 -15.488 -3.062 1.00 79.06 93 HIS A CA 1
ATOM 738 C C . HIS A 1 93 ? 5.308 -15.679 -4.323 1.00 79.06 93 HIS A C 1
ATOM 740 O O . HIS A 1 93 ? 4.800 -16.772 -4.583 1.00 79.06 93 HIS A O 1
ATOM 746 N N . VAL A 1 94 ? 5.208 -14.654 -5.175 1.00 86.62 94 VAL A N 1
ATOM 747 C CA . VAL A 1 94 ? 4.541 -14.732 -6.494 1.00 86.62 94 VAL A CA 1
ATOM 748 C C . VAL A 1 94 ? 5.525 -15.188 -7.570 1.00 86.62 94 VAL A C 1
ATOM 750 O O . VAL A 1 94 ? 6.659 -14.725 -7.583 1.00 86.62 94 VAL A O 1
ATOM 753 N N . TYR A 1 95 ? 5.121 -16.020 -8.531 1.00 90.06 95 TYR A N 1
ATOM 754 C CA . TYR A 1 95 ? 5.976 -16.282 -9.701 1.00 90.06 95 TYR A CA 1
ATOM 755 C C . TYR A 1 95 ? 6.151 -15.007 -10.541 1.00 90.06 95 TYR A C 1
ATOM 757 O O . TYR A 1 95 ? 5.161 -14.409 -10.962 1.00 90.06 95 TYR A O 1
ATOM 765 N N . ALA A 1 96 ? 7.399 -14.618 -10.833 1.00 89.44 96 ALA A N 1
ATOM 766 C CA . ALA A 1 96 ? 7.705 -13.359 -11.526 1.00 89.44 96 ALA A CA 1
ATOM 767 C C . ALA A 1 96 ? 7.036 -13.233 -12.915 1.00 89.44 96 ALA A C 1
ATOM 769 O O . ALA A 1 96 ? 6.572 -12.158 -13.284 1.00 89.44 96 ALA A O 1
ATOM 770 N N . GLU A 1 97 ? 6.893 -14.348 -13.640 1.00 90.81 97 GLU A N 1
ATOM 771 C CA . GLU A 1 97 ? 6.195 -14.421 -14.937 1.00 90.81 97 GLU A CA 1
ATOM 772 C C . GLU A 1 97 ? 4.708 -13.997 -14.885 1.00 90.81 97 GLU A C 1
ATOM 774 O O . GLU A 1 97 ? 4.115 -13.699 -15.925 1.00 90.81 97 GLU A O 1
ATOM 779 N N . ASP A 1 98 ? 4.085 -14.004 -13.699 1.00 92.94 98 ASP A N 1
ATOM 780 C CA . ASP A 1 98 ? 2.670 -13.660 -13.502 1.00 92.94 98 ASP A CA 1
ATOM 781 C C . ASP A 1 98 ? 2.464 -12.205 -13.029 1.00 92.94 98 ASP A C 1
ATOM 783 O O . ASP A 1 98 ? 1.320 -11.761 -12.849 1.00 92.94 98 ASP A O 1
ATOM 787 N N . ALA A 1 99 ? 3.558 -11.452 -12.866 1.00 94.31 99 ALA A N 1
ATOM 788 C CA . ALA A 1 99 ? 3.536 -10.007 -12.688 1.00 94.31 99 ALA A CA 1
ATOM 789 C C . ALA A 1 99 ? 3.208 -9.277 -14.007 1.00 94.31 99 ALA A C 1
ATOM 791 O O . ALA A 1 99 ? 3.353 -9.798 -15.115 1.00 94.31 99 ALA A O 1
ATOM 792 N N . LEU A 1 100 ? 2.723 -8.046 -13.871 1.00 96.25 100 LEU A N 1
ATOM 793 C CA . LEU A 1 100 ? 2.249 -7.160 -14.943 1.00 96.25 100 LEU A CA 1
ATOM 794 C C . LEU A 1 100 ? 2.881 -5.764 -14.874 1.00 96.25 100 LEU A C 1
ATOM 796 O O . LEU A 1 100 ? 2.860 -5.026 -15.860 1.00 96.25 100 LEU A O 1
ATOM 800 N N . LEU A 1 101 ? 3.399 -5.414 -13.701 1.00 96.62 101 LEU A N 1
ATOM 801 C CA . LEU A 1 101 ? 4.243 -4.266 -13.414 1.00 96.62 101 LEU A CA 1
ATOM 802 C C . LEU A 1 101 ? 5.007 -4.587 -12.123 1.00 96.62 101 LEU A C 1
ATOM 804 O O . LEU A 1 101 ? 4.413 -5.118 -11.181 1.00 96.62 101 LEU A O 1
ATOM 808 N N . VAL A 1 102 ? 6.293 -4.263 -12.092 1.00 94.31 102 VAL A N 1
ATOM 809 C CA . VAL A 1 102 ? 7.102 -4.141 -10.871 1.00 94.31 102 VAL A CA 1
ATOM 810 C C . VAL A 1 102 ? 7.499 -2.677 -10.729 1.00 94.31 102 VAL A C 1
ATOM 812 O O . VAL A 1 102 ? 7.732 -2.016 -11.742 1.00 94.31 102 VAL A O 1
ATOM 815 N N . VAL A 1 103 ? 7.540 -2.173 -9.499 1.00 92.50 103 VAL A N 1
ATOM 816 C CA . VAL A 1 103 ? 7.882 -0.782 -9.197 1.00 92.50 103 VAL A CA 1
ATOM 817 C C . VAL A 1 103 ? 8.888 -0.721 -8.058 1.00 92.50 103 VAL A C 1
ATOM 819 O O . VAL A 1 103 ? 8.695 -1.391 -7.045 1.00 92.50 103 VAL A O 1
ATOM 822 N N . GLU A 1 104 ? 9.898 0.125 -8.230 1.00 85.06 104 GLU A N 1
ATOM 823 C CA . GLU A 1 104 ? 10.789 0.602 -7.170 1.00 85.06 104 GLU A CA 1
ATOM 824 C C . GLU A 1 104 ? 10.668 2.133 -7.074 1.00 85.06 104 GLU A C 1
ATOM 826 O O . GLU A 1 104 ? 10.571 2.820 -8.100 1.00 85.06 104 GLU A O 1
ATOM 831 N N . VAL A 1 105 ? 10.717 2.677 -5.861 1.00 80.25 105 VAL A N 1
ATOM 832 C CA . VAL A 1 105 ? 10.834 4.112 -5.586 1.00 80.25 105 VAL A CA 1
ATOM 833 C C . VAL A 1 105 ? 12.188 4.358 -4.930 1.00 80.25 105 VAL A C 1
ATOM 835 O O . VAL A 1 105 ? 12.410 4.008 -3.770 1.00 80.25 105 VAL A O 1
ATOM 838 N N . VAL A 1 106 ? 13.102 4.953 -5.699 1.00 72.88 106 VAL A N 1
ATOM 839 C CA . VAL A 1 106 ? 14.537 4.966 -5.395 1.00 72.88 106 VAL A CA 1
ATOM 840 C C . VAL A 1 106 ? 14.813 5.589 -4.036 1.00 72.88 106 VAL A C 1
ATOM 842 O O . VAL A 1 106 ? 14.407 6.713 -3.749 1.00 72.88 106 VAL A O 1
ATOM 845 N N . SER A 1 107 ? 15.582 4.866 -3.226 1.00 56.22 107 SER A N 1
ATOM 846 C CA . SER A 1 107 ? 16.180 5.361 -1.991 1.00 56.22 107 SER A CA 1
ATOM 847 C C . SER A 1 107 ? 17.692 5.589 -2.180 1.00 56.22 107 SER A C 1
ATOM 849 O O . SER A 1 107 ? 18.302 4.976 -3.070 1.00 56.22 107 SER A O 1
ATOM 851 N N . PRO A 1 108 ? 18.363 6.383 -1.317 1.00 47.06 108 PRO A N 1
ATOM 852 C CA . PRO A 1 108 ? 19.826 6.544 -1.354 1.00 47.06 108 PRO A CA 1
ATOM 853 C C . PRO A 1 108 ? 20.557 5.203 -1.185 1.00 47.06 108 PRO A C 1
ATOM 855 O O . PRO A 1 108 ? 21.691 5.032 -1.624 1.00 47.06 108 PRO A O 1
ATOM 858 N N . SER A 1 109 ? 19.868 4.269 -0.531 1.00 43.62 109 SER A N 1
ATOM 859 C CA . SER A 1 109 ? 20.253 2.907 -0.181 1.00 43.62 109 SER A CA 1
ATOM 860 C C . SER A 1 109 ? 19.979 1.853 -1.262 1.00 43.62 109 SER A C 1
ATOM 862 O O . SER A 1 109 ? 20.345 0.700 -1.062 1.00 43.62 109 SER A O 1
ATOM 864 N N . SER A 1 110 ? 19.324 2.193 -2.378 1.00 49.09 110 SER A N 1
ATOM 865 C CA . SER A 1 110 ? 18.892 1.195 -3.378 1.00 49.09 110 SER A CA 1
ATOM 866 C C . SER A 1 110 ? 19.179 1.571 -4.838 1.00 49.09 110 SER A C 1
ATOM 868 O O . SER A 1 110 ? 19.224 0.686 -5.689 1.00 49.09 110 SER A O 1
ATOM 870 N N . SER A 1 111 ? 19.485 2.843 -5.127 1.00 48.12 111 SER A N 1
ATOM 871 C CA . SER A 1 111 ? 19.716 3.389 -6.479 1.00 48.12 111 SER A CA 1
ATOM 872 C C . SER A 1 111 ? 20.539 2.502 -7.436 1.00 48.12 111 SER A C 1
ATOM 874 O O . SER A 1 111 ? 20.122 2.286 -8.574 1.00 48.12 111 SER A O 1
ATOM 876 N N . HIS A 1 112 ? 21.677 1.930 -7.014 1.00 46.50 112 HIS A N 1
ATOM 877 C CA . HIS A 1 112 ? 22.474 1.069 -7.909 1.00 46.50 112 HIS A CA 1
ATOM 878 C C . HIS A 1 112 ? 21.732 -0.213 -8.318 1.00 46.50 112 HIS A C 1
ATOM 880 O O . HIS A 1 112 ? 21.749 -0.597 -9.491 1.00 46.50 112 HIS A O 1
ATOM 886 N N . ASP A 1 113 ? 21.057 -0.852 -7.366 1.00 55.31 113 ASP A N 1
ATOM 887 C CA . ASP A 1 113 ? 20.354 -2.107 -7.594 1.00 55.31 113 ASP A CA 1
ATOM 888 C C . ASP A 1 113 ? 19.042 -1.876 -8.346 1.00 55.31 113 ASP A C 1
ATOM 890 O O . ASP A 1 113 ? 18.771 -2.595 -9.310 1.00 55.31 113 ASP A O 1
ATOM 894 N N . ASP A 1 114 ? 18.282 -0.837 -7.985 1.00 53.75 114 ASP A N 1
ATOM 895 C CA . ASP A 1 114 ? 17.014 -0.461 -8.627 1.00 53.75 114 ASP A CA 1
ATOM 896 C C . ASP A 1 114 ? 17.204 -0.105 -10.106 1.00 53.75 114 ASP A C 1
ATOM 898 O O . ASP A 1 114 ? 16.381 -0.482 -10.943 1.00 53.75 114 ASP A O 1
ATOM 902 N N . HIS A 1 115 ? 18.303 0.585 -10.442 1.00 57.69 115 HIS A N 1
ATOM 903 C CA . HIS A 1 115 ? 18.607 0.999 -11.815 1.00 57.69 115 HIS A CA 1
ATOM 904 C C . HIS A 1 115 ? 19.325 -0.072 -12.653 1.00 57.69 115 HIS A C 1
ATOM 906 O O . HIS A 1 115 ? 19.318 0.056 -13.884 1.00 57.69 115 HIS A O 1
ATOM 912 N N . GLN A 1 116 ? 19.949 -1.098 -12.046 1.00 60.50 116 GLN A N 1
ATOM 913 C CA . GLN A 1 116 ? 20.816 -2.060 -12.763 1.00 60.50 116 GLN A CA 1
ATOM 914 C C . GLN A 1 116 ? 20.576 -3.544 -12.417 1.00 60.50 116 GLN A C 1
ATOM 916 O O . GLN A 1 116 ? 20.250 -4.332 -13.311 1.00 60.50 116 GLN A O 1
ATOM 921 N N . LEU A 1 117 ? 20.719 -3.952 -11.150 1.00 65.19 117 LEU A N 1
ATOM 922 C CA . LEU A 1 117 ? 20.707 -5.369 -10.744 1.00 65.19 117 LEU A CA 1
ATOM 923 C C . LEU A 1 117 ? 19.297 -5.989 -10.733 1.00 65.19 117 LEU A C 1
ATOM 925 O O . LEU A 1 117 ? 19.066 -7.076 -11.283 1.00 65.19 117 LEU A O 1
ATOM 929 N N . LYS A 1 118 ? 18.341 -5.283 -10.126 1.00 72.50 118 LYS A N 1
ATOM 930 C CA . LYS A 1 118 ? 16.934 -5.680 -10.007 1.00 72.50 118 LYS A CA 1
ATOM 931 C C . LYS A 1 118 ? 16.216 -5.722 -11.375 1.00 72.50 118 LYS A C 1
ATOM 933 O O . LYS A 1 118 ? 15.592 -6.756 -11.659 1.00 72.50 118 LYS A O 1
ATOM 938 N N . PRO A 1 119 ? 16.375 -4.742 -12.302 1.00 80.69 119 PRO A N 1
ATOM 939 C CA . PRO A 1 119 ? 15.818 -4.825 -13.655 1.00 80.69 119 PRO A CA 1
ATOM 940 C C . PRO A 1 119 ? 16.286 -6.052 -14.439 1.00 80.69 119 PRO A C 1
ATOM 942 O O . PRO A 1 119 ? 15.477 -6.728 -15.075 1.00 80.69 119 PRO A O 1
ATOM 945 N N . ALA A 1 120 ? 17.583 -6.376 -14.377 1.00 81.56 120 ALA A N 1
ATOM 946 C CA . ALA A 1 120 ? 18.153 -7.522 -15.084 1.00 81.56 120 ALA A CA 1
ATOM 947 C C . ALA A 1 120 ? 17.593 -8.863 -14.574 1.00 81.56 120 ALA A C 1
ATOM 949 O O . ALA A 1 120 ? 17.511 -9.836 -15.324 1.00 81.56 120 ALA A O 1
ATOM 950 N N . THR A 1 121 ? 17.171 -8.930 -13.312 1.00 81.81 121 THR A N 1
ATOM 951 C CA . THR A 1 121 ? 16.494 -10.107 -12.751 1.00 81.81 121 THR A CA 1
ATOM 952 C C . THR A 1 121 ? 15.022 -10.148 -13.162 1.00 81.81 121 THR A C 1
ATOM 954 O O . THR A 1 121 ? 14.571 -11.168 -13.684 1.00 81.81 121 THR A O 1
ATOM 957 N N . CYS A 1 122 ? 14.307 -9.022 -13.083 1.00 87.69 122 CYS A N 1
ATOM 958 C CA . CYS A 1 122 ? 12.920 -8.917 -13.546 1.00 87.69 122 CYS A CA 1
ATOM 959 C C . CYS A 1 122 ? 12.751 -9.271 -15.036 1.00 87.69 122 CYS A C 1
ATOM 961 O O . CYS A 1 122 ? 11.850 -10.039 -15.384 1.00 87.69 122 CYS A O 1
ATOM 963 N N . ALA A 1 123 ? 13.667 -8.823 -15.900 1.00 90.00 123 ALA A N 1
ATOM 964 C CA . ALA A 1 123 ? 13.668 -9.174 -17.319 1.00 90.00 123 ALA A CA 1
ATOM 965 C C . ALA A 1 123 ? 13.882 -10.680 -17.566 1.00 90.00 123 ALA A C 1
ATOM 967 O O . ALA A 1 123 ? 13.190 -11.276 -18.392 1.00 90.00 123 ALA A O 1
ATOM 968 N N . ARG A 1 124 ? 14.777 -11.336 -16.809 1.00 87.19 124 ARG A N 1
ATOM 969 C CA . ARG A 1 124 ? 14.977 -12.799 -16.879 1.00 87.19 124 ARG A CA 1
ATOM 970 C C . ARG A 1 124 ? 13.739 -13.571 -16.409 1.00 87.19 124 ARG A C 1
ATOM 972 O O . ARG A 1 124 ? 13.390 -14.583 -17.015 1.00 87.19 124 ARG A O 1
ATOM 979 N N . GLY A 1 125 ? 13.024 -13.052 -15.409 1.00 88.00 125 GLY A N 1
ATOM 980 C CA . GLY A 1 125 ? 11.702 -13.542 -14.996 1.00 88.00 125 GLY A CA 1
ATOM 981 C C . GLY A 1 125 ? 10.540 -13.156 -15.918 1.00 88.00 125 GLY A C 1
ATOM 982 O O . GLY A 1 125 ? 9.406 -13.520 -15.620 1.00 88.00 125 GLY A O 1
ATOM 983 N N . LYS A 1 126 ? 10.801 -12.462 -17.037 1.00 92.56 126 LYS A N 1
ATOM 984 C CA . LYS A 1 126 ? 9.811 -12.031 -18.045 1.00 92.56 126 LYS A CA 1
ATOM 985 C C . LYS A 1 126 ? 8.720 -11.102 -17.498 1.00 92.56 126 LYS A C 1
ATOM 987 O O . LYS A 1 126 ? 7.630 -11.042 -18.068 1.00 92.56 126 LYS A O 1
ATOM 992 N N . VAL A 1 127 ? 9.013 -10.365 -16.424 1.00 93.62 127 VAL A N 1
ATOM 993 C CA . VAL A 1 127 ? 8.162 -9.260 -15.966 1.00 93.62 127 VAL A CA 1
ATOM 994 C C . VAL A 1 127 ? 8.019 -8.280 -17.144 1.00 93.62 127 VAL A C 1
ATOM 996 O O . VAL A 1 127 ? 9.037 -7.885 -17.706 1.00 93.62 127 VAL A O 1
ATOM 999 N N . PRO A 1 128 ? 6.801 -7.918 -17.591 1.00 95.12 128 PRO A N 1
ATOM 1000 C CA . PRO A 1 128 ? 6.632 -7.203 -18.858 1.00 95.12 128 PRO A CA 1
ATOM 1001 C C . PRO A 1 128 ? 7.011 -5.722 -18.772 1.00 95.12 128 PRO A C 1
ATOM 1003 O O . PRO A 1 128 ? 7.451 -5.163 -19.774 1.00 95.12 128 PRO A O 1
ATOM 1006 N N . LEU A 1 129 ? 6.835 -5.109 -17.596 1.00 96.69 129 LEU A N 1
ATOM 1007 C CA . LEU A 1 129 ? 7.144 -3.712 -17.301 1.00 96.69 129 LEU A CA 1
ATOM 1008 C C . LEU A 1 129 ? 7.791 -3.584 -15.924 1.00 96.69 129 LEU A C 1
ATOM 1010 O O . LEU A 1 129 ? 7.324 -4.190 -14.956 1.00 96.69 129 LEU A O 1
ATOM 1014 N N . TYR A 1 130 ? 8.808 -2.737 -15.834 1.00 95.62 130 TYR A N 1
ATOM 1015 C CA . TYR A 1 130 ? 9.486 -2.384 -14.593 1.00 95.62 130 TYR A CA 1
ATOM 1016 C C . TYR A 1 130 ? 9.659 -0.867 -14.544 1.00 95.62 130 TYR A C 1
ATOM 1018 O O . TYR A 1 130 ? 10.264 -0.288 -15.444 1.00 95.62 130 TYR A O 1
ATOM 1026 N N . LEU A 1 131 ? 9.078 -0.226 -13.534 1.00 96.19 131 LEU A N 1
ATOM 1027 C CA . LEU A 1 131 ? 9.055 1.224 -13.365 1.00 96.19 131 LEU A CA 1
ATOM 1028 C C . LEU A 1 131 ? 9.947 1.618 -12.187 1.00 96.19 131 LEU A C 1
ATOM 1030 O O . LEU A 1 131 ? 9.783 1.106 -11.086 1.00 96.19 131 LEU A O 1
ATOM 1034 N N . VAL A 1 132 ? 10.848 2.562 -12.416 1.00 92.06 132 VAL A N 1
ATOM 1035 C CA . VAL A 1 132 ? 11.617 3.230 -11.367 1.00 92.06 132 VAL A CA 1
ATOM 1036 C C . VAL A 1 132 ? 11.081 4.649 -11.225 1.00 92.06 132 VAL A C 1
ATOM 1038 O O . VAL A 1 132 ? 10.982 5.369 -12.222 1.00 92.06 132 VAL A O 1
ATOM 1041 N N . ILE A 1 133 ? 10.732 5.050 -10.004 1.00 90.00 133 ILE A N 1
ATOM 1042 C CA . ILE A 1 133 ? 10.424 6.441 -9.655 1.00 90.00 133 ILE A CA 1
ATOM 1043 C C . ILE A 1 133 ? 11.614 6.977 -8.862 1.00 90.00 133 ILE A C 1
ATOM 1045 O O . ILE A 1 133 ? 11.829 6.568 -7.724 1.00 90.00 133 ILE A O 1
ATOM 1049 N N . ASP A 1 134 ? 12.402 7.866 -9.461 1.00 85.56 134 ASP A N 1
ATOM 1050 C CA . ASP A 1 134 ? 13.572 8.453 -8.815 1.00 85.56 134 ASP A CA 1
ATOM 1051 C C . ASP A 1 134 ? 13.232 9.853 -8.285 1.00 85.56 134 ASP A C 1
ATOM 1053 O O . ASP A 1 134 ? 13.138 10.825 -9.039 1.00 85.56 134 ASP A O 1
ATOM 1057 N N . THR A 1 135 ? 13.003 9.945 -6.972 1.00 77.44 135 THR A N 1
ATOM 1058 C CA . THR A 1 135 ? 12.670 11.194 -6.262 1.00 77.44 135 THR A CA 1
ATOM 1059 C C . THR A 1 135 ? 13.881 12.112 -6.061 1.00 77.44 135 THR A C 1
ATOM 1061 O O . THR A 1 135 ? 13.706 13.290 -5.751 1.00 77.44 135 THR A O 1
ATOM 1064 N N . TYR A 1 136 ? 15.102 11.613 -6.281 1.00 72.50 136 TYR A N 1
ATOM 1065 C CA . TYR A 1 136 ? 16.350 12.374 -6.174 1.00 72.50 136 TYR A CA 1
ATOM 1066 C C . TYR A 1 136 ? 16.711 13.022 -7.514 1.00 72.50 136 TYR A C 1
ATOM 1068 O O . TYR A 1 136 ? 17.122 14.180 -7.560 1.00 72.50 136 TYR A O 1
ATOM 1076 N N . GLU A 1 137 ? 16.509 12.296 -8.614 1.00 79.75 137 GLU A N 1
ATOM 1077 C CA . GLU A 1 137 ? 16.702 12.788 -9.983 1.00 79.75 137 GLU A CA 1
ATOM 1078 C C . GLU A 1 137 ? 15.424 13.401 -10.601 1.00 79.75 137 GLU A C 1
ATOM 1080 O O . GLU A 1 137 ? 15.458 13.866 -11.740 1.00 79.75 137 GLU A O 1
ATOM 1085 N N . GLN A 1 138 ? 14.308 13.412 -9.857 1.00 85.56 138 GLN A N 1
ATOM 1086 C CA . GLN A 1 138 ? 12.975 13.903 -10.255 1.00 85.56 138 GLN A CA 1
ATOM 1087 C C . GLN A 1 138 ? 12.503 13.375 -11.622 1.00 85.56 138 GLN A C 1
ATOM 1089 O O . GLN A 1 138 ? 11.981 14.117 -12.465 1.00 85.56 138 GLN A O 1
ATOM 1094 N N . ARG A 1 139 ? 12.691 12.071 -11.852 1.00 90.31 139 ARG A N 1
ATOM 1095 C CA . ARG A 1 139 ? 12.329 11.400 -13.108 1.00 90.31 139 ARG A CA 1
ATOM 1096 C C . ARG A 1 139 ? 11.738 10.016 -12.884 1.00 90.31 139 ARG A C 1
ATOM 1098 O O . ARG A 1 139 ? 12.039 9.331 -11.910 1.00 90.31 139 ARG A O 1
ATOM 1105 N N . VAL A 1 140 ? 10.912 9.590 -13.829 1.00 94.38 140 VAL A N 1
ATOM 1106 C CA . VAL A 1 140 ? 10.434 8.209 -13.933 1.00 94.38 140 VAL A CA 1
ATOM 1107 C C . VAL A 1 140 ? 11.110 7.509 -15.106 1.00 94.38 140 VAL A C 1
ATOM 1109 O O . VAL A 1 140 ? 11.299 8.107 -16.166 1.00 94.38 140 VAL A O 1
ATOM 1112 N N . ARG A 1 141 ? 11.453 6.233 -14.924 1.00 95.19 141 ARG A N 1
ATOM 1113 C CA . ARG A 1 141 ? 12.130 5.389 -15.916 1.00 95.19 141 ARG A CA 1
ATOM 1114 C C . ARG A 1 141 ? 11.395 4.059 -16.044 1.00 95.19 141 ARG A C 1
ATOM 1116 O O . ARG A 1 141 ? 11.376 3.259 -15.113 1.00 95.19 141 ARG A O 1
ATOM 1123 N N . LEU A 1 142 ? 10.776 3.828 -17.197 1.00 97.12 142 LEU A N 1
ATOM 1124 C CA . LEU A 1 142 ? 10.080 2.592 -17.540 1.00 97.12 142 LEU A CA 1
ATOM 1125 C C . LEU A 1 142 ? 10.958 1.714 -18.430 1.00 97.12 142 LEU A C 1
ATOM 1127 O O . LEU A 1 142 ? 11.431 2.138 -19.485 1.00 97.12 142 LEU A O 1
ATOM 1131 N N . LEU A 1 143 ? 11.102 0.460 -18.024 1.00 96.44 143 LEU A N 1
ATOM 1132 C CA . LEU A 1 143 ? 11.794 -0.591 -18.751 1.00 96.44 143 LEU A CA 1
ATOM 1133 C C . LEU A 1 143 ? 10.777 -1.632 -19.233 1.00 96.44 143 LEU A C 1
ATOM 1135 O O . LEU A 1 143 ? 9.852 -2.006 -18.508 1.00 96.44 143 LEU A O 1
ATOM 1139 N N . SER A 1 144 ? 10.924 -2.058 -20.485 1.00 96.12 144 SER A N 1
ATOM 1140 C CA . SER A 1 144 ? 9.942 -2.859 -21.224 1.00 96.12 144 SER A CA 1
ATOM 1141 C C . SER A 1 144 ? 10.614 -3.750 -22.281 1.00 96.12 144 SER A C 1
ATOM 1143 O O . SER A 1 144 ? 11.818 -3.653 -22.522 1.00 96.12 144 SER A O 1
ATOM 1145 N N . ASP A 1 145 ? 9.853 -4.674 -22.874 1.00 94.38 145 ASP A N 1
ATOM 1146 C CA . ASP A 1 145 ? 10.361 -5.730 -23.766 1.00 94.38 145 ASP A CA 1
ATOM 1147 C C . ASP A 1 145 ? 11.458 -6.603 -23.102 1.00 94.38 145 ASP A C 1
ATOM 1149 O O . ASP A 1 145 ? 12.634 -6.531 -23.471 1.00 94.38 145 ASP A O 1
ATOM 1153 N N . PRO A 1 146 ? 11.111 -7.420 -22.083 1.00 94.62 146 PRO A N 1
ATOM 1154 C CA . PRO A 1 146 ? 12.071 -8.241 -21.340 1.00 94.62 146 PRO A CA 1
ATOM 1155 C C . PRO A 1 146 ? 12.731 -9.335 -22.196 1.00 94.62 146 PRO A C 1
ATOM 1157 O O . PRO A 1 146 ? 12.061 -10.070 -22.926 1.00 94.62 146 PRO A O 1
ATOM 1160 N N . GLY A 1 147 ? 14.043 -9.520 -22.029 1.00 89.31 147 GLY A N 1
ATOM 1161 C CA . GLY A 1 147 ? 14.804 -10.618 -22.624 1.00 89.31 147 GLY A CA 1
ATOM 1162 C C . GLY A 1 147 ? 15.984 -11.088 -21.764 1.00 89.31 147 GLY A C 1
ATOM 1163 O O . GLY A 1 147 ? 16.262 -10.556 -20.691 1.00 89.31 147 GLY A O 1
ATOM 1164 N N . GLU A 1 148 ? 16.725 -12.087 -22.257 1.00 84.81 148 GLU A N 1
ATOM 1165 C CA . GLU A 1 148 ? 17.830 -12.748 -21.528 1.00 84.81 148 GLU A CA 1
ATOM 1166 C C . GLU A 1 148 ? 18.964 -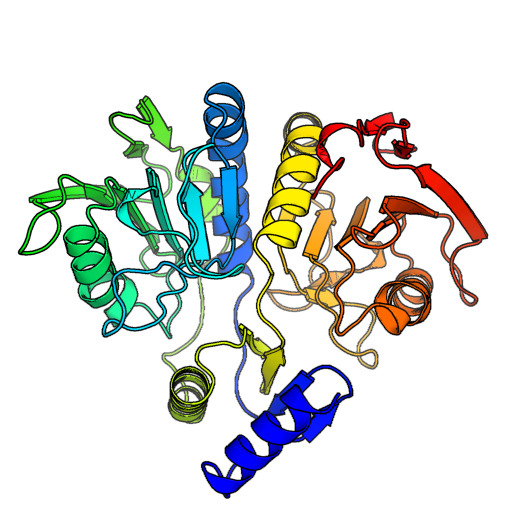11.807 -21.075 1.00 84.81 148 GLU A C 1
ATOM 1168 O O . GLU A 1 148 ? 19.757 -12.171 -20.210 1.00 84.81 148 GLU A O 1
ATOM 1173 N N . LYS A 1 149 ? 19.065 -10.612 -21.672 1.00 84.88 149 LYS A N 1
ATOM 1174 C CA . LYS A 1 149 ? 20.115 -9.614 -21.405 1.00 84.88 149 LYS A CA 1
ATOM 1175 C C . LYS A 1 149 ? 19.625 -8.393 -20.617 1.00 84.88 149 LYS A C 1
ATOM 1177 O O . LYS A 1 149 ? 20.382 -7.438 -20.485 1.00 84.88 149 LYS A O 1
ATOM 1182 N N . GLY A 1 150 ? 18.383 -8.409 -20.136 1.00 89.25 150 GLY A N 1
ATOM 1183 C CA . GLY A 1 150 ? 17.690 -7.223 -19.634 1.00 89.25 150 GLY A CA 1
ATOM 1184 C C . GLY A 1 150 ? 16.525 -6.815 -20.538 1.00 89.25 150 GLY A C 1
ATOM 1185 O O . GLY A 1 150 ? 16.144 -7.543 -21.457 1.00 89.25 150 GLY A O 1
ATOM 1186 N N . TYR A 1 151 ? 15.958 -5.648 -20.255 1.00 93.88 151 TYR A N 1
ATOM 1187 C CA . TYR A 1 151 ? 14.924 -5.013 -21.070 1.00 93.88 151 TYR A CA 1
ATOM 1188 C C . TYR A 1 151 ? 15.508 -4.454 -22.374 1.00 93.88 151 TYR A C 1
ATOM 1190 O O . TYR A 1 151 ? 16.636 -3.961 -22.387 1.00 93.88 151 TYR A O 1
ATOM 1198 N N . ALA A 1 152 ? 14.759 -4.555 -23.474 1.00 94.44 152 ALA A N 1
ATOM 1199 C CA . ALA A 1 152 ? 15.185 -4.068 -24.787 1.00 94.44 152 ALA A CA 1
ATOM 1200 C C . ALA A 1 152 ? 14.716 -2.633 -25.088 1.00 94.44 152 ALA A C 1
ATOM 1202 O O . ALA A 1 152 ? 15.335 -1.963 -25.918 1.00 94.44 152 ALA A O 1
ATOM 1203 N N . THR A 1 153 ? 13.661 -2.168 -24.410 1.00 95.56 153 THR A N 1
ATOM 1204 C CA . THR A 1 153 ? 13.055 -0.845 -24.602 1.00 95.56 153 THR A CA 1
ATOM 1205 C C . THR A 1 153 ? 13.022 -0.074 -23.284 1.00 95.56 153 THR A C 1
ATOM 1207 O O . THR A 1 153 ? 12.579 -0.585 -22.255 1.00 95.56 153 THR A O 1
ATOM 1210 N N . GLU A 1 154 ? 13.467 1.178 -23.329 1.00 95.62 154 GLU A N 1
ATOM 1211 C CA . GLU A 1 154 ? 13.542 2.096 -22.191 1.00 95.62 154 GLU A CA 1
ATOM 1212 C C . GLU A 1 154 ? 12.829 3.407 -22.546 1.00 95.62 154 GLU A C 1
ATOM 1214 O O . GLU A 1 154 ? 12.833 3.839 -23.703 1.00 95.62 154 GLU A O 1
ATOM 1219 N N . SER A 1 155 ? 12.157 4.024 -21.578 1.00 95.94 155 SER A N 1
ATOM 1220 C CA . SER A 1 155 ? 11.467 5.306 -21.742 1.00 95.94 155 SER A CA 1
ATOM 1221 C C . SER A 1 155 ? 11.497 6.081 -20.435 1.00 95.94 155 SER A C 1
ATOM 1223 O O . SER A 1 155 ? 11.201 5.527 -19.380 1.00 95.94 155 SER A O 1
ATOM 1225 N N . GLU A 1 156 ? 11.834 7.364 -20.506 1.00 95.94 156 GLU A N 1
ATOM 1226 C CA . GLU A 1 156 ? 11.926 8.246 -19.345 1.00 95.94 156 GLU A CA 1
ATOM 1227 C C . GLU A 1 156 ? 11.060 9.491 -19.530 1.00 95.94 156 GLU A C 1
ATOM 1229 O O . GLU A 1 156 ? 10.821 9.927 -20.658 1.00 95.94 156 GLU A O 1
ATOM 1234 N N . ALA A 1 157 ? 10.627 10.068 -18.412 1.00 95.69 157 ALA A N 1
ATOM 1235 C CA . ALA A 1 157 ? 9.967 11.366 -18.348 1.00 95.69 157 ALA A CA 1
ATOM 1236 C C . ALA A 1 157 ? 10.416 12.096 -17.074 1.00 95.69 157 ALA A C 1
ATOM 1238 O O . ALA A 1 157 ? 10.565 11.468 -16.020 1.00 95.69 157 ALA A O 1
ATOM 1239 N N . ALA A 1 158 ? 10.623 13.413 -17.148 1.00 94.44 158 ALA A N 1
ATOM 1240 C CA . ALA A 1 158 ? 10.790 14.212 -15.936 1.00 94.44 158 ALA A CA 1
ATOM 1241 C C . ALA A 1 158 ? 9.462 14.267 -15.163 1.00 94.44 158 ALA A C 1
ATOM 1243 O O . ALA A 1 158 ? 8.386 14.102 -15.744 1.00 94.44 158 ALA A O 1
ATOM 1244 N N . PHE A 1 159 ? 9.494 14.531 -13.855 1.00 93.25 159 PHE A N 1
ATOM 1245 C CA . PHE A 1 159 ? 8.253 14.753 -13.113 1.00 93.25 159 PHE A CA 1
ATOM 1246 C C . PHE A 1 159 ? 7.460 15.922 -13.735 1.00 93.25 159 PHE A C 1
ATOM 1248 O O . PHE A 1 159 ? 8.000 16.978 -14.085 1.00 93.25 159 PHE A O 1
ATOM 1255 N N . GLY A 1 160 ? 6.145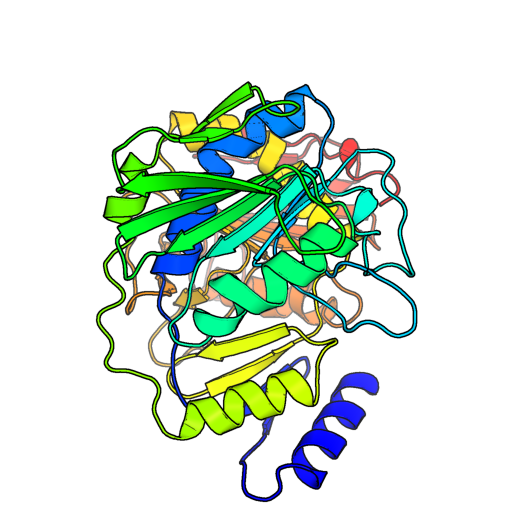 15.749 -13.864 1.00 92.69 160 GLY A N 1
ATOM 1256 C CA . GLY A 1 160 ? 5.237 16.625 -14.612 1.00 92.69 160 GLY A CA 1
ATOM 1257 C C . GLY A 1 160 ? 5.230 16.443 -16.135 1.00 92.69 160 GLY A C 1
ATOM 1258 O O . GLY A 1 160 ? 4.527 17.191 -16.811 1.00 92.69 160 GLY A O 1
ATOM 1259 N N . GLU A 1 161 ? 5.977 15.483 -16.685 1.00 95.69 161 GLU A N 1
ATOM 1260 C CA . GLU A 1 161 ? 5.840 15.027 -18.072 1.00 95.69 161 GLU A CA 1
ATOM 1261 C C . GLU A 1 161 ? 5.154 13.644 -18.110 1.00 95.69 161 GLU A C 1
ATOM 1263 O O . GLU A 1 161 ? 5.510 12.760 -17.326 1.00 95.69 161 GLU A O 1
ATOM 1268 N N . PRO A 1 162 ? 4.156 13.418 -18.983 1.00 96.50 162 PRO A N 1
ATOM 1269 C CA . PRO A 1 162 ? 3.408 12.162 -19.011 1.00 96.50 162 PRO A CA 1
ATOM 1270 C C . PRO A 1 162 ? 4.255 10.986 -19.520 1.00 96.50 162 PRO A C 1
ATOM 1272 O O . PRO A 1 162 ? 4.942 11.110 -20.535 1.00 96.50 162 PRO A O 1
ATOM 1275 N N . LEU A 1 163 ? 4.137 9.821 -18.872 1.00 97.50 163 LEU A N 1
ATOM 1276 C CA . LEU A 1 163 ? 4.814 8.581 -19.277 1.00 97.50 163 LEU A CA 1
ATOM 1277 C C . LEU A 1 163 ? 3.799 7.519 -19.726 1.00 97.50 163 LEU A C 1
ATOM 1279 O O . LEU A 1 163 ? 2.877 7.180 -18.993 1.00 97.50 163 LEU A O 1
ATOM 1283 N N . GLU A 1 164 ? 3.969 6.946 -20.915 1.00 97.44 164 GLU A N 1
ATOM 1284 C CA . GLU A 1 164 ? 3.069 5.903 -21.427 1.00 97.44 164 GLU A CA 1
ATOM 1285 C C . GLU A 1 164 ? 3.403 4.514 -20.861 1.00 97.44 164 GLU A C 1
ATOM 1287 O O . GLU A 1 164 ? 4.471 3.969 -21.138 1.00 97.44 164 GLU A O 1
ATOM 1292 N N . LEU A 1 165 ? 2.462 3.890 -20.142 1.00 96.06 165 LEU A N 1
ATOM 1293 C CA . LEU A 1 165 ? 2.501 2.460 -19.822 1.00 96.06 165 LEU A CA 1
ATOM 1294 C C . LEU A 1 165 ? 1.843 1.666 -20.974 1.00 96.06 165 LEU A C 1
ATOM 1296 O O . LEU A 1 165 ? 0.613 1.720 -21.138 1.00 96.06 165 LEU A O 1
ATOM 1300 N N . PRO A 1 166 ? 2.613 0.907 -21.783 1.00 94.19 166 PRO A N 1
ATOM 1301 C CA . PRO A 1 166 ? 2.106 0.239 -22.980 1.00 94.19 166 PRO A CA 1
ATOM 1302 C C . PRO A 1 166 ? 1.244 -0.990 -22.633 1.00 94.19 166 PRO A C 1
ATOM 1304 O O . PRO A 1 166 ? 0.906 -1.249 -21.477 1.00 94.19 166 PRO A O 1
ATOM 1307 N N . GLY A 1 167 ? 0.837 -1.768 -23.641 1.00 86.62 167 GLY A N 1
ATOM 1308 C CA . GLY A 1 167 ? 0.058 -2.992 -23.420 1.00 86.62 167 GLY A CA 1
ATOM 1309 C C . GLY A 1 167 ? 0.765 -3.950 -22.442 1.00 86.62 167 GLY A C 1
ATOM 1310 O O . GLY A 1 167 ? 1.959 -4.186 -22.603 1.00 86.62 167 GLY A O 1
ATOM 1311 N N . PRO A 1 168 ? 0.068 -4.512 -21.433 1.00 88.88 168 PRO A N 1
ATOM 1312 C CA . PRO A 1 168 ? -1.390 -4.606 -21.309 1.00 88.88 168 PRO A CA 1
ATOM 1313 C C . PRO A 1 168 ? -2.072 -3.424 -20.598 1.00 88.88 168 PRO A C 1
ATOM 1315 O O . PRO A 1 168 ? -3.292 -3.466 -20.410 1.00 88.88 168 PRO A O 1
ATOM 1318 N N . TRP A 1 169 ? -1.335 -2.398 -20.164 1.00 93.50 169 TRP A N 1
ATOM 1319 C CA . TRP A 1 169 ? -1.870 -1.263 -19.407 1.00 93.50 169 TRP A CA 1
ATOM 1320 C C . TRP A 1 169 ? -2.687 -0.322 -20.286 1.00 93.50 169 TRP A C 1
ATOM 1322 O O . TRP A 1 169 ? -3.902 -0.245 -20.087 1.00 93.50 169 TRP A O 1
ATOM 1332 N N . HIS A 1 170 ? -2.049 0.303 -21.279 1.00 92.56 170 HIS A N 1
ATOM 1333 C CA . HIS A 1 170 ? -2.627 1.397 -22.071 1.00 92.56 170 HIS A CA 1
ATOM 1334 C C . HIS A 1 170 ? -3.080 2.556 -21.166 1.00 92.56 170 HIS A C 1
ATOM 1336 O O . HIS A 1 170 ? -4.251 2.938 -21.162 1.00 92.56 170 HIS A O 1
ATOM 1342 N N . LEU A 1 171 ? -2.147 3.044 -20.346 1.00 95.19 171 LEU A N 1
ATOM 1343 C CA . LEU A 1 171 ? -2.359 4.098 -19.356 1.00 95.19 171 LEU A CA 1
ATOM 1344 C C . LEU A 1 171 ? -1.238 5.134 -19.473 1.00 95.19 171 LEU A C 1
ATOM 1346 O O . LEU A 1 171 ? -0.077 4.801 -19.254 1.00 95.19 171 LEU A O 1
ATOM 1350 N N . THR A 1 172 ? -1.595 6.385 -19.742 1.00 96.88 172 THR A N 1
ATOM 1351 C CA . THR A 1 172 ? -0.706 7.528 -19.522 1.00 96.88 172 THR A CA 1
ATOM 1352 C C . THR A 1 172 ? -0.596 7.774 -18.016 1.00 96.88 172 THR A C 1
ATOM 1354 O O . THR A 1 172 ? -1.600 8.070 -17.369 1.00 96.88 172 THR A O 1
ATOM 1357 N N . LEU A 1 173 ? 0.603 7.633 -17.457 1.00 96.44 173 LEU A N 1
ATOM 1358 C CA . LEU A 1 173 ? 0.934 7.995 -16.083 1.00 96.44 173 LEU A CA 1
ATOM 1359 C C . LEU A 1 173 ? 1.164 9.511 -16.012 1.00 96.44 173 LEU A C 1
ATOM 1361 O O . LEU A 1 173 ? 2.053 10.034 -16.689 1.00 96.44 173 LEU A O 1
ATOM 1365 N N . ASP A 1 174 ? 0.387 10.207 -15.186 1.00 95.81 174 ASP A N 1
ATOM 1366 C CA . ASP A 1 174 ? 0.672 11.582 -14.791 1.00 95.81 174 ASP A CA 1
ATOM 1367 C C . ASP A 1 174 ? 1.745 11.574 -13.698 1.00 95.81 174 ASP A C 1
ATOM 1369 O O . ASP A 1 174 ? 1.562 11.034 -12.607 1.00 95.81 174 ASP A O 1
ATOM 1373 N N . THR A 1 175 ? 2.891 12.168 -14.005 1.00 95.12 175 THR A N 1
ATOM 1374 C CA . THR A 1 175 ? 4.038 12.254 -13.097 1.00 95.12 175 THR A CA 1
ATOM 1375 C C . THR A 1 175 ? 4.060 13.575 -12.323 1.00 95.12 175 THR A C 1
ATOM 1377 O O . THR A 1 175 ? 4.991 13.822 -11.558 1.00 95.12 175 THR A O 1
ATOM 1380 N N . THR A 1 176 ? 3.066 14.451 -12.520 1.00 92.88 176 THR A N 1
ATOM 1381 C CA . THR A 1 176 ? 2.960 15.744 -11.826 1.00 92.88 176 THR A CA 1
ATOM 1382 C C . THR A 1 176 ? 2.910 15.594 -10.303 1.00 92.88 176 THR A C 1
ATOM 1384 O O . THR A 1 176 ? 3.684 16.298 -9.654 1.00 92.88 176 THR A O 1
ATOM 1387 N N . PRO A 1 177 ? 2.116 14.671 -9.713 1.00 89.44 177 PRO A N 1
ATOM 1388 C CA . PRO A 1 177 ? 2.043 14.529 -8.257 1.00 89.44 177 PRO A CA 1
ATOM 1389 C C . PRO A 1 177 ? 3.373 14.142 -7.596 1.00 89.44 177 PRO A C 1
ATOM 1391 O O . PRO A 1 177 ? 3.588 14.463 -6.433 1.00 89.44 177 PRO A O 1
ATOM 1394 N N . PHE A 1 178 ? 4.300 13.507 -8.328 1.00 88.06 178 PHE A N 1
ATOM 1395 C CA . PHE A 1 178 ? 5.608 13.120 -7.783 1.00 88.06 178 PHE A CA 1
ATOM 1396 C C . PHE A 1 178 ? 6.513 14.321 -7.448 1.00 88.06 178 PHE A C 1
ATOM 1398 O O . PHE A 1 178 ? 7.499 14.158 -6.734 1.00 88.06 178 PHE A O 1
ATOM 1405 N N . LYS A 1 179 ? 6.179 15.536 -7.914 1.00 83.31 179 LYS A N 1
ATOM 1406 C CA . LYS A 1 179 ? 6.859 16.780 -7.503 1.00 83.31 179 LYS A CA 1
ATOM 1407 C C . LYS A 1 179 ? 6.595 17.149 -6.052 1.00 83.31 179 LYS A C 1
ATOM 1409 O O . LYS A 1 179 ? 7.464 17.721 -5.401 1.00 83.31 179 LYS A O 1
ATOM 1414 N N . ASP A 1 180 ? 5.395 16.844 -5.576 1.00 74.75 180 ASP A N 1
ATOM 1415 C CA . ASP A 1 180 ? 4.915 17.288 -4.271 1.00 74.75 180 ASP A CA 1
ATOM 1416 C C . ASP A 1 180 ? 5.332 16.315 -3.151 1.00 74.75 180 ASP A C 1
ATOM 1418 O O . ASP A 1 180 ? 5.277 16.671 -1.979 1.00 74.75 180 ASP A O 1
ATOM 1422 N N . CYS A 1 181 ? 5.851 15.131 -3.511 1.00 67.19 181 CYS A N 1
ATOM 1423 C CA . CYS A 1 181 ? 6.430 14.133 -2.599 1.00 67.19 181 CYS A CA 1
ATOM 1424 C C . CYS A 1 181 ? 7.727 14.592 -1.898 1.00 67.19 181 CYS A C 1
ATOM 1426 O O . CYS A 1 181 ? 8.251 13.869 -1.059 1.00 67.19 181 CYS A O 1
ATOM 1428 N N . GLY A 1 182 ? 8.261 15.769 -2.235 1.00 59.72 182 GLY A N 1
ATOM 1429 C CA . GLY A 1 182 ? 9.468 16.326 -1.625 1.00 59.72 182 GLY A CA 1
ATOM 1430 C C . GLY A 1 182 ? 10.784 15.795 -2.209 1.00 59.72 182 GLY A C 1
ATOM 1431 O O . GLY A 1 182 ? 10.888 14.677 -2.710 1.00 59.72 182 GLY A O 1
ATOM 1432 N N . GLU A 1 183 ? 11.820 16.630 -2.134 1.00 52.84 183 GLU A N 1
ATOM 1433 C CA . GLU A 1 183 ? 13.195 16.237 -2.452 1.00 52.84 183 GLU A CA 1
ATOM 1434 C C . GLU A 1 183 ? 13.796 15.464 -1.273 1.00 52.84 183 GLU A C 1
ATOM 1436 O O . GLU A 1 183 ? 13.698 15.898 -0.126 1.00 52.84 183 GLU A O 1
ATOM 1441 N N . GLY A 1 184 ? 14.478 14.347 -1.539 1.00 50.34 184 GLY A N 1
ATOM 1442 C CA . GLY A 1 184 ? 15.217 13.616 -0.510 1.00 50.34 184 GLY A CA 1
ATOM 1443 C C . GLY A 1 184 ? 16.479 14.368 -0.071 1.00 50.34 184 GLY A C 1
ATOM 1444 O O . GLY A 1 184 ? 17.583 14.037 -0.500 1.00 50.34 184 GLY A O 1
ATOM 1445 N N . THR A 1 185 ? 16.344 15.392 0.775 1.00 42.25 185 THR A N 1
ATOM 1446 C CA . THR A 1 185 ? 17.436 16.318 1.131 1.00 42.25 185 THR A CA 1
ATOM 1447 C C . THR A 1 185 ? 18.421 15.760 2.168 1.00 42.25 185 THR A C 1
ATOM 1449 O O . THR A 1 185 ? 18.620 16.340 3.236 1.00 42.25 185 THR A O 1
ATOM 1452 N N . GLY A 1 186 ? 19.080 14.644 1.846 1.00 41.03 186 GLY A N 1
ATOM 1453 C CA . GLY A 1 186 ? 20.129 14.026 2.663 1.00 41.03 186 GLY A CA 1
ATOM 1454 C C . GLY A 1 186 ? 21.492 13.959 1.954 1.00 41.03 186 GLY A C 1
ATOM 1455 O O . GLY A 1 186 ? 21.542 13.743 0.741 1.00 41.03 186 GLY A O 1
ATOM 1456 N N . PRO A 1 187 ? 22.626 14.105 2.671 1.00 38.50 187 PRO A N 1
ATOM 1457 C CA . PRO A 1 187 ? 23.913 13.638 2.161 1.00 38.50 187 PRO A CA 1
ATOM 1458 C C . PRO A 1 187 ? 23.905 12.105 2.017 1.00 38.50 187 PRO A C 1
ATOM 1460 O O . PRO A 1 187 ? 23.110 11.417 2.655 1.00 38.50 187 PRO A O 1
ATOM 1463 N N . GLY A 1 188 ? 24.812 11.569 1.193 1.00 44.38 188 GLY A N 1
ATOM 1464 C CA . GLY A 1 188 ? 24.928 10.124 0.962 1.00 44.38 188 GLY A CA 1
ATOM 1465 C C . GLY A 1 188 ? 25.162 9.301 2.244 1.00 44.38 188 GLY A C 1
ATOM 1466 O O . GLY A 1 188 ? 25.641 9.848 3.241 1.00 44.38 188 GLY A O 1
ATOM 1467 N N . PRO A 1 189 ? 24.827 7.996 2.217 1.00 43.75 189 PRO A N 1
ATOM 1468 C CA . PRO A 1 189 ? 24.653 7.162 3.405 1.00 43.75 189 PRO A CA 1
ATOM 1469 C C . PRO A 1 189 ? 25.821 7.195 4.419 1.00 43.75 189 PRO A C 1
ATOM 1471 O O . PRO A 1 189 ? 26.972 6.978 4.030 1.00 43.75 189 PRO A O 1
ATOM 1474 N N . PRO A 1 190 ? 25.537 7.408 5.723 1.00 50.34 190 PRO A N 1
ATOM 1475 C CA . PRO A 1 190 ? 26.500 7.241 6.818 1.00 50.34 190 PRO A CA 1
ATOM 1476 C C . PRO A 1 190 ? 26.956 5.788 7.036 1.00 50.34 190 PRO A C 1
ATOM 1478 O O . PRO A 1 190 ? 26.455 4.855 6.412 1.00 50.34 190 PRO A O 1
ATOM 1481 N N . ALA A 1 191 ? 27.895 5.585 7.967 1.00 49.72 191 ALA A N 1
ATOM 1482 C CA . ALA A 1 191 ? 28.534 4.290 8.232 1.00 49.72 191 ALA A CA 1
ATOM 1483 C C . ALA A 1 191 ? 27.572 3.184 8.716 1.00 49.72 191 ALA A C 1
ATOM 1485 O O . ALA A 1 191 ? 27.923 2.007 8.716 1.00 49.72 191 ALA A O 1
ATOM 1486 N N . GLU A 1 192 ? 26.356 3.531 9.127 1.00 50.12 192 GLU A N 1
ATOM 1487 C CA . GLU A 1 192 ? 25.340 2.570 9.555 1.00 50.12 192 GLU A CA 1
ATOM 1488 C C . GLU A 1 192 ? 24.493 2.021 8.405 1.00 50.12 192 GLU A C 1
ATOM 1490 O O . GLU A 1 192 ? 23.835 0.997 8.562 1.00 50.12 192 GLU A O 1
ATOM 1495 N N . TYR A 1 193 ? 24.593 2.604 7.209 1.00 51.34 193 TYR A N 1
ATOM 1496 C CA . TYR A 1 193 ? 24.041 1.997 5.998 1.00 51.34 193 TYR A CA 1
ATOM 1497 C C . TYR A 1 193 ? 24.706 0.649 5.673 1.00 51.34 193 TYR A C 1
ATOM 1499 O O . TYR A 1 193 ? 24.009 -0.291 5.298 1.00 51.34 193 TYR A O 1
ATOM 1507 N N . GLU A 1 194 ? 26.019 0.505 5.905 1.00 55.41 194 GLU A N 1
ATOM 1508 C CA . GLU A 1 194 ? 26.705 -0.795 5.789 1.00 55.41 194 GLU A CA 1
ATOM 1509 C C . GLU A 1 194 ? 26.064 -1.841 6.719 1.00 55.41 194 GLU A C 1
ATOM 1511 O O . GLU A 1 194 ? 25.895 -2.998 6.336 1.00 55.41 194 GLU A O 1
ATOM 1516 N N . ARG A 1 195 ? 25.621 -1.419 7.913 1.00 59.88 195 ARG A N 1
ATOM 1517 C CA . ARG A 1 195 ? 24.893 -2.272 8.862 1.00 59.88 195 ARG A CA 1
ATOM 1518 C C . ARG A 1 195 ? 23.487 -2.604 8.362 1.00 59.88 195 ARG A C 1
ATOM 1520 O O . ARG A 1 195 ? 23.100 -3.763 8.434 1.00 59.88 195 ARG A O 1
ATOM 1527 N N . TYR A 1 196 ? 22.738 -1.629 7.841 1.00 52.22 196 TYR A N 1
ATOM 1528 C CA . TYR A 1 196 ? 21.407 -1.852 7.2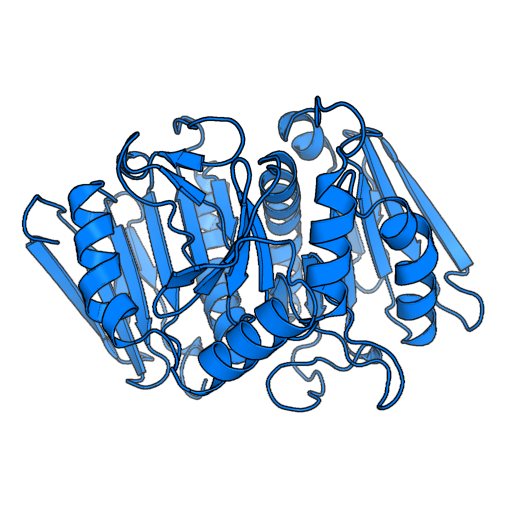56 1.00 52.22 196 TYR A CA 1
ATOM 1529 C C . TYR A 1 196 ? 21.457 -2.887 6.123 1.00 52.22 196 TYR A C 1
ATOM 1531 O O . TYR A 1 196 ? 20.738 -3.883 6.185 1.00 52.22 196 TYR A O 1
ATOM 1539 N N . VAL A 1 197 ? 22.366 -2.718 5.154 1.00 50.06 197 VAL A N 1
ATOM 1540 C CA . VAL A 1 197 ? 22.573 -3.686 4.060 1.00 50.06 197 VAL A CA 1
ATOM 1541 C C . VAL A 1 197 ? 22.900 -5.069 4.622 1.00 50.06 197 VAL A C 1
ATOM 1543 O O . VAL A 1 197 ? 22.276 -6.051 4.230 1.00 50.06 197 VAL A O 1
ATOM 1546 N N . MET A 1 198 ? 23.805 -5.149 5.601 1.00 60.50 198 MET A N 1
ATOM 1547 C CA . MET A 1 198 ? 24.184 -6.417 6.225 1.00 60.50 198 MET A CA 1
ATOM 1548 C C . MET A 1 198 ? 23.017 -7.085 6.982 1.00 60.50 198 MET A C 1
ATOM 1550 O O . MET A 1 198 ? 22.901 -8.307 6.952 1.00 60.50 198 MET A O 1
ATOM 1554 N N . VAL A 1 199 ? 22.103 -6.330 7.609 1.00 61.50 199 VAL A N 1
ATOM 1555 C CA . VAL A 1 199 ? 20.873 -6.893 8.208 1.00 61.50 199 VAL A CA 1
ATOM 1556 C C . VAL A 1 199 ? 19.908 -7.394 7.127 1.00 61.50 199 VAL A C 1
ATOM 1558 O O . VAL A 1 199 ? 19.353 -8.484 7.282 1.00 61.50 199 VAL A O 1
ATOM 1561 N N . CYS A 1 200 ? 19.747 -6.666 6.019 1.00 53.50 200 CYS A N 1
ATOM 1562 C CA . CYS A 1 200 ? 18.939 -7.097 4.872 1.00 53.50 200 CYS A CA 1
ATOM 1563 C C . CYS A 1 200 ? 19.478 -8.386 4.224 1.00 53.50 200 CYS A C 1
ATOM 1565 O O . CYS A 1 200 ? 18.699 -9.287 3.915 1.00 53.50 200 CYS A O 1
ATOM 1567 N N . GLU A 1 201 ? 20.801 -8.519 4.074 1.00 57.97 201 GLU A N 1
ATOM 1568 C CA . GLU A 1 201 ? 21.452 -9.747 3.589 1.00 57.97 201 GLU A CA 1
ATOM 1569 C C . GLU A 1 201 ? 21.309 -10.929 4.565 1.00 57.97 201 GLU A C 1
ATOM 1571 O O . GLU A 1 201 ? 21.201 -12.080 4.133 1.00 57.97 201 GLU A O 1
ATOM 1576 N N . LEU A 1 202 ? 21.300 -10.664 5.878 1.00 64.06 202 LEU A N 1
ATOM 1577 C CA . LEU A 1 202 ? 21.239 -11.689 6.928 1.00 64.06 202 LEU A CA 1
ATOM 1578 C C . LEU A 1 202 ? 19.818 -12.165 7.266 1.00 64.06 202 LEU A C 1
ATOM 1580 O O . LEU A 1 202 ? 19.649 -13.325 7.656 1.00 64.06 202 LEU A O 1
ATOM 1584 N N . LEU A 1 203 ? 18.803 -11.308 7.120 1.00 64.12 203 LEU A N 1
ATOM 1585 C CA . LEU A 1 203 ? 17.392 -11.618 7.392 1.00 64.12 203 LEU A CA 1
ATOM 1586 C C . LEU A 1 203 ? 16.457 -11.398 6.172 1.00 64.12 203 LEU A C 1
ATOM 1588 O O . LEU A 1 203 ? 15.375 -10.830 6.335 1.00 64.12 203 LEU A O 1
ATOM 1592 N N . PRO A 1 204 ? 16.783 -11.904 4.959 1.00 53.44 204 PRO A N 1
ATOM 1593 C CA . PRO A 1 204 ? 16.074 -11.620 3.700 1.00 53.44 204 PRO A CA 1
ATOM 1594 C C . PRO A 1 204 ? 14.710 -12.330 3.569 1.00 53.44 204 PRO A C 1
ATOM 1596 O O . PRO A 1 204 ? 14.243 -12.634 2.473 1.00 53.44 204 PRO A O 1
ATOM 1599 N N . GLU A 1 205 ? 14.075 -12.711 4.675 1.00 56.00 205 GLU A N 1
ATOM 1600 C CA . GLU A 1 205 ? 12.658 -13.102 4.718 1.00 56.00 205 GLU A CA 1
ATOM 1601 C C . GLU A 1 205 ? 11.790 -12.184 5.582 1.00 56.00 205 GLU A C 1
ATOM 1603 O O . GLU A 1 205 ? 10.569 -12.362 5.564 1.00 56.00 205 GLU A O 1
ATOM 1608 N N . MET A 1 206 ? 12.417 -11.248 6.298 1.00 63.03 206 MET A N 1
ATOM 1609 C CA . MET A 1 206 ? 11.809 -10.271 7.196 1.00 63.03 206 MET A CA 1
ATOM 1610 C C . MET A 1 206 ? 11.681 -8.914 6.488 1.00 63.03 206 MET A C 1
ATOM 1612 O O . MET A 1 206 ? 12.430 -8.629 5.553 1.00 63.03 206 MET A O 1
ATOM 1616 N N . ARG A 1 207 ? 10.759 -8.068 6.950 1.00 59.31 207 ARG A N 1
ATOM 1617 C CA . ARG A 1 207 ? 10.706 -6.648 6.588 1.00 59.31 207 ARG A CA 1
ATOM 1618 C C . ARG A 1 207 ? 11.780 -5.948 7.420 1.00 59.31 207 ARG A C 1
ATOM 1620 O O . ARG A 1 207 ? 11.760 -6.061 8.643 1.00 59.31 207 ARG A O 1
ATOM 1627 N N . VAL A 1 208 ? 12.746 -5.305 6.767 1.00 55.31 208 VAL A N 1
ATOM 1628 C CA . VAL A 1 208 ? 13.851 -4.583 7.419 1.00 55.31 208 VAL A CA 1
ATOM 1629 C C . VAL A 1 208 ? 13.701 -3.104 7.084 1.00 55.31 208 VAL A C 1
ATOM 1631 O O . VAL A 1 208 ? 13.720 -2.727 5.917 1.00 55.31 208 VAL A O 1
ATOM 1634 N N . GLU A 1 209 ? 13.507 -2.279 8.105 1.00 51.47 209 GLU A N 1
ATOM 1635 C CA . GLU A 1 209 ? 13.099 -0.877 7.991 1.00 51.47 209 GLU A CA 1
ATOM 1636 C C . GLU A 1 209 ? 14.031 0.049 8.773 1.00 51.47 209 GLU A C 1
ATOM 1638 O O . GLU A 1 209 ? 14.815 -0.413 9.601 1.00 51.47 209 GLU A O 1
ATOM 1643 N N . LEU A 1 210 ? 13.937 1.362 8.542 1.00 48.12 210 LEU A N 1
ATOM 1644 C CA . LEU A 1 210 ? 14.873 2.347 9.083 1.00 48.12 210 LEU A CA 1
ATOM 1645 C C . LEU A 1 210 ? 14.118 3.559 9.700 1.00 48.12 210 LEU A C 1
ATOM 1647 O O . LEU A 1 210 ? 13.201 4.133 9.107 1.00 48.12 210 LEU A O 1
ATOM 1651 N N . HIS A 1 211 ? 14.405 3.894 10.964 1.00 47.81 211 HIS A N 1
ATOM 1652 C CA . HIS A 1 211 ? 13.552 4.746 11.817 1.00 47.81 211 HIS A CA 1
ATOM 1653 C C . HIS A 1 211 ? 14.355 5.543 12.854 1.00 47.81 211 HIS A C 1
ATOM 1655 O O . HIS A 1 211 ? 14.774 4.950 13.845 1.00 47.81 211 HIS A O 1
ATOM 1661 N N . ASP A 1 212 ? 14.475 6.868 12.695 1.00 38.97 212 ASP A N 1
ATOM 1662 C CA . ASP A 1 212 ? 15.290 7.809 13.496 1.00 38.97 212 ASP A CA 1
ATOM 1663 C C . ASP A 1 212 ? 16.352 7.094 14.341 1.00 38.97 212 ASP A C 1
ATOM 1665 O O . ASP A 1 212 ? 16.177 6.826 15.539 1.00 38.97 212 ASP A O 1
ATOM 1669 N N . ASP A 1 213 ? 17.400 6.720 13.614 1.00 45.00 213 ASP A N 1
ATOM 1670 C CA . ASP A 1 213 ? 18.607 6.041 14.058 1.00 45.00 213 ASP A CA 1
ATOM 1671 C C . ASP A 1 213 ? 18.386 4.600 14.532 1.00 45.00 213 ASP A C 1
ATOM 1673 O O . ASP A 1 213 ? 19.013 4.137 15.485 1.00 45.00 213 ASP A O 1
ATOM 1677 N N . ARG A 1 214 ? 17.500 3.857 13.840 1.00 45.84 214 ARG A N 1
ATOM 1678 C CA . ARG A 1 214 ? 17.216 2.437 14.127 1.00 45.84 214 ARG A CA 1
ATOM 1679 C C . ARG A 1 214 ? 16.872 1.574 12.918 1.00 45.84 214 ARG A C 1
ATOM 1681 O O . ARG A 1 214 ? 15.950 1.904 12.182 1.00 45.84 214 ARG A O 1
ATOM 1688 N N . ILE A 1 215 ? 17.507 0.407 12.810 1.00 58.53 215 ILE A N 1
ATOM 1689 C CA . ILE A 1 215 ? 17.072 -0.697 11.944 1.00 58.53 215 ILE A CA 1
ATOM 1690 C C . ILE A 1 215 ? 16.003 -1.497 12.704 1.00 58.53 215 ILE A C 1
ATOM 1692 O O . ILE A 1 215 ? 16.276 -1.979 13.803 1.00 58.53 215 ILE A O 1
ATOM 1696 N N . VAL A 1 216 ? 14.803 -1.654 12.149 1.00 58.22 216 VAL A N 1
ATOM 1697 C CA . VAL A 1 216 ? 13.699 -2.433 12.740 1.00 58.22 216 VAL A CA 1
ATOM 1698 C C . VAL A 1 216 ? 13.407 -3.640 11.855 1.00 58.22 216 VAL A C 1
ATOM 1700 O O . VAL A 1 216 ? 13.390 -3.516 10.637 1.00 58.22 216 VAL A O 1
ATOM 1703 N N . VAL A 1 217 ? 13.192 -4.812 12.455 1.00 63.66 217 VAL A N 1
ATOM 1704 C CA . VAL A 1 217 ? 12.958 -6.070 11.734 1.00 63.66 217 VAL A CA 1
ATOM 1705 C C . VAL A 1 217 ? 11.655 -6.723 12.190 1.00 63.66 217 VAL A C 1
ATOM 1707 O O . VAL A 1 217 ? 11.541 -7.124 13.351 1.00 63.66 217 VAL A O 1
ATOM 1710 N N . THR A 1 218 ? 10.703 -6.859 11.266 1.00 61.56 218 THR A N 1
ATOM 1711 C CA . THR A 1 218 ? 9.339 -7.391 11.460 1.00 61.56 218 THR A CA 1
ATOM 1712 C C . THR A 1 218 ? 9.040 -8.541 10.485 1.00 61.56 218 THR A C 1
ATOM 1714 O O . THR A 1 218 ? 9.745 -8.732 9.492 1.00 61.56 218 THR A O 1
ATOM 1717 N N . ASP A 1 219 ? 8.021 -9.364 10.758 1.00 62.94 219 ASP A N 1
ATOM 1718 C CA . ASP A 1 219 ? 7.568 -10.387 9.797 1.00 62.94 219 ASP A CA 1
ATOM 1719 C C . ASP A 1 219 ? 7.069 -9.718 8.491 1.00 62.94 219 ASP A C 1
ATOM 1721 O O . ASP A 1 219 ? 6.406 -8.682 8.522 1.00 62.94 219 ASP A O 1
ATOM 1725 N N . MET A 1 220 ? 7.368 -10.306 7.325 1.00 60.44 220 MET A N 1
ATOM 1726 C CA . MET A 1 220 ? 6.866 -9.792 6.037 1.00 60.44 220 MET A CA 1
ATOM 1727 C C . MET A 1 220 ? 5.343 -9.980 5.896 1.00 60.44 220 MET A C 1
ATOM 1729 O O . MET A 1 220 ? 4.840 -11.055 6.243 1.00 60.44 220 MET A O 1
ATOM 1733 N N . PRO A 1 221 ? 4.615 -9.022 5.282 1.00 62.59 221 PRO A N 1
ATOM 1734 C CA . PRO A 1 221 ? 3.205 -9.185 4.935 1.00 62.59 221 PRO A CA 1
ATOM 1735 C C . PRO A 1 221 ? 2.929 -10.466 4.135 1.00 62.59 221 PRO A C 1
ATOM 1737 O O . PRO A 1 221 ? 3.641 -10.805 3.187 1.00 62.59 221 PRO A O 1
ATOM 1740 N N . THR A 1 222 ? 1.862 -11.182 4.495 1.00 73.62 222 THR A N 1
ATOM 1741 C CA . THR A 1 222 ? 1.446 -12.392 3.766 1.00 73.62 222 THR A CA 1
ATOM 1742 C C . THR A 1 222 ? 0.614 -12.050 2.531 1.00 73.62 222 THR A C 1
ATOM 1744 O O . THR A 1 222 ? -0.039 -11.012 2.447 1.00 73.62 222 THR A O 1
ATOM 1747 N N . VAL A 1 223 ? 0.525 -12.974 1.574 1.00 76.44 223 VAL A N 1
ATOM 1748 C CA . VAL A 1 223 ? -0.283 -12.772 0.356 1.00 76.44 223 VAL A CA 1
ATOM 1749 C C . VAL A 1 223 ? -1.778 -12.627 0.665 1.00 76.44 223 VAL A C 1
ATOM 1751 O O . VAL A 1 223 ? -2.496 -11.928 -0.056 1.00 76.44 223 VAL A O 1
ATOM 1754 N N . LYS A 1 224 ? -2.255 -13.255 1.749 1.00 82.88 224 LYS A N 1
ATOM 1755 C CA . LYS A 1 224 ? -3.613 -13.069 2.285 1.00 82.88 224 LYS A CA 1
ATOM 1756 C C . LYS A 1 224 ? -3.812 -11.624 2.743 1.00 82.88 224 LYS A C 1
ATOM 1758 O O . LYS A 1 224 ? -4.726 -10.951 2.277 1.00 82.88 224 LYS A O 1
ATOM 1763 N N . HIS A 1 225 ? -2.893 -11.142 3.572 1.00 80.88 225 HIS A N 1
ATOM 1764 C CA . HIS A 1 225 ? -2.861 -9.791 4.117 1.00 80.88 225 HIS A CA 1
ATOM 1765 C C . HIS A 1 225 ? -2.830 -8.716 3.017 1.00 80.88 225 HIS A C 1
ATOM 1767 O O . HIS A 1 225 ? -3.755 -7.909 2.924 1.00 80.88 225 HIS A O 1
ATOM 1773 N N . SER A 1 226 ? -1.871 -8.768 2.084 1.00 82.19 226 SER A N 1
ATOM 1774 C CA . SER A 1 226 ? -1.820 -7.834 0.943 1.00 82.19 226 SER A CA 1
ATOM 1775 C C . SER A 1 226 ? -3.068 -7.919 0.048 1.00 82.19 226 SER A C 1
ATOM 1777 O O . SER A 1 226 ? -3.449 -6.938 -0.588 1.00 82.19 226 SER A O 1
ATOM 1779 N N . THR A 1 227 ? -3.755 -9.069 0.007 1.00 89.44 227 THR A N 1
ATOM 1780 C CA . THR A 1 227 ? -5.045 -9.215 -0.692 1.00 89.44 227 THR A CA 1
ATOM 1781 C C . THR A 1 227 ? -6.201 -8.547 0.055 1.00 89.44 227 THR A C 1
ATOM 1783 O O . THR A 1 227 ? -7.045 -7.945 -0.605 1.00 89.44 227 THR A O 1
ATOM 1786 N N . VAL A 1 228 ? -6.238 -8.595 1.390 1.00 92.00 228 VAL A N 1
ATOM 1787 C CA . VAL A 1 228 ? -7.216 -7.846 2.200 1.00 92.00 228 VAL A CA 1
ATOM 1788 C C . VAL A 1 228 ? -7.031 -6.342 2.000 1.00 92.00 228 VAL A C 1
ATOM 1790 O O . VAL A 1 228 ? -7.995 -5.670 1.633 1.00 92.00 228 VAL A O 1
ATOM 1793 N N . VAL A 1 229 ? -5.802 -5.829 2.145 1.00 90.81 229 VAL A N 1
ATOM 1794 C CA . VAL A 1 229 ? -5.495 -4.397 1.960 1.00 90.81 229 VAL A CA 1
ATOM 1795 C C . VAL A 1 229 ? -5.886 -3.931 0.552 1.00 90.81 229 VAL A C 1
ATOM 1797 O O . VAL A 1 229 ? -6.578 -2.925 0.412 1.00 90.81 229 VAL A O 1
ATOM 1800 N N . TRP A 1 230 ? -5.563 -4.704 -0.493 1.00 91.19 230 TRP A N 1
ATOM 1801 C CA . TRP A 1 230 ? -6.013 -4.435 -1.868 1.00 91.19 230 TRP A CA 1
ATOM 1802 C C . TRP A 1 230 ? -7.544 -4.387 -2.012 1.00 91.19 230 TRP A C 1
ATOM 1804 O O . TRP A 1 230 ? -8.087 -3.485 -2.655 1.00 91.19 230 TRP A O 1
ATOM 1814 N N . LEU A 1 231 ? -8.260 -5.354 -1.430 1.00 94.25 231 LEU A N 1
ATOM 1815 C CA . LEU A 1 231 ? -9.719 -5.453 -1.536 1.00 94.25 231 LEU A CA 1
ATOM 1816 C C . LEU A 1 231 ? -10.459 -4.381 -0.724 1.00 94.25 231 LEU A C 1
ATOM 1818 O O . LEU A 1 231 ? -11.567 -4.006 -1.119 1.00 94.25 231 LEU A O 1
ATOM 1822 N N . LEU A 1 232 ? -9.854 -3.879 0.356 1.00 95.25 232 LEU A N 1
ATOM 1823 C CA . LEU A 1 232 ? -10.318 -2.700 1.083 1.00 95.25 232 LEU A CA 1
ATOM 1824 C C . LEU A 1 232 ? -10.044 -1.425 0.278 1.00 95.25 232 LEU A C 1
ATOM 1826 O O . LEU A 1 232 ? -10.987 -0.696 -0.025 1.00 95.25 232 LEU A O 1
ATOM 1830 N N . LEU A 1 233 ? -8.789 -1.192 -0.134 1.00 92.81 233 LEU A N 1
ATOM 1831 C CA . LEU A 1 233 ? -8.392 -0.025 -0.932 1.00 92.81 233 LEU A CA 1
ATOM 1832 C C . LEU A 1 233 ? -9.317 0.153 -2.133 1.00 92.81 233 LEU A C 1
ATOM 1834 O O . LEU A 1 233 ? -9.893 1.220 -2.289 1.00 92.81 233 LEU A O 1
ATOM 1838 N N . ARG A 1 234 ? -9.567 -0.909 -2.911 1.00 93.31 234 ARG A N 1
ATOM 1839 C CA . ARG A 1 234 ? -10.477 -0.905 -4.072 1.00 93.31 234 ARG A CA 1
ATOM 1840 C C . ARG A 1 234 ? -11.883 -0.342 -3.783 1.00 93.31 234 ARG A C 1
ATOM 1842 O O . ARG A 1 234 ? -12.531 0.128 -4.713 1.00 93.31 234 ARG A O 1
ATOM 1849 N N . GLN A 1 235 ? -12.364 -0.410 -2.540 1.00 95.88 235 GLN A N 1
ATOM 1850 C CA . GLN A 1 235 ? -13.662 0.136 -2.117 1.00 95.88 235 GLN A CA 1
ATOM 1851 C C . GLN A 1 235 ? -13.550 1.588 -1.638 1.00 95.88 235 GLN A C 1
ATOM 1853 O O . GLN A 1 235 ? -14.353 2.425 -2.040 1.00 95.88 235 GLN A O 1
ATOM 1858 N N . LEU A 1 236 ? -12.531 1.900 -0.831 1.00 95.56 236 LEU A N 1
ATOM 1859 C CA . LEU A 1 236 ? -12.279 3.259 -0.333 1.00 95.56 236 LEU A CA 1
ATOM 1860 C C . LEU A 1 236 ? -11.870 4.231 -1.457 1.00 95.56 236 LEU A C 1
ATOM 1862 O O . LEU A 1 236 ? -12.137 5.430 -1.388 1.00 95.56 236 LEU A O 1
ATOM 1866 N N . PHE A 1 237 ? -11.211 3.704 -2.490 1.00 90.50 237 PHE A N 1
ATOM 1867 C CA . PHE A 1 237 ? -10.418 4.451 -3.461 1.00 90.50 237 PHE A CA 1
ATOM 1868 C C . PHE A 1 237 ? -11.153 5.606 -4.152 1.00 90.50 237 PHE A C 1
ATOM 1870 O O . PHE A 1 237 ? -10.626 6.713 -4.246 1.00 90.50 237 PHE A O 1
ATOM 1877 N N . ALA A 1 238 ? -12.372 5.358 -4.638 1.00 89.69 238 ALA A N 1
ATOM 1878 C CA . ALA A 1 238 ? -13.131 6.368 -5.373 1.00 89.69 238 ALA A CA 1
ATOM 1879 C C . ALA A 1 238 ? -13.464 7.584 -4.491 1.00 89.69 238 ALA A C 1
ATOM 1881 O O . ALA A 1 238 ? -13.375 8.718 -4.956 1.00 89.69 238 ALA A O 1
ATOM 1882 N N . LEU A 1 239 ? -13.777 7.346 -3.212 1.00 94.31 239 LEU A N 1
ATOM 1883 C CA . LEU A 1 239 ? -14.062 8.402 -2.245 1.00 94.31 239 LEU A CA 1
ATOM 1884 C C . LEU A 1 239 ? -12.783 9.131 -1.814 1.00 94.31 239 LEU A C 1
ATOM 1886 O O . LEU A 1 239 ? -12.796 10.353 -1.720 1.00 94.31 239 LEU A O 1
ATOM 1890 N N . ILE A 1 240 ? -11.672 8.412 -1.614 1.00 95.50 240 ILE A N 1
ATOM 1891 C CA . ILE A 1 240 ? -10.355 9.014 -1.334 1.00 95.50 240 ILE A CA 1
ATOM 1892 C C . ILE A 1 240 ? -9.999 10.032 -2.431 1.00 95.50 240 ILE A C 1
ATOM 1894 O O . ILE A 1 240 ? -9.704 11.187 -2.126 1.00 95.50 240 ILE A O 1
ATOM 1898 N N . GLY A 1 241 ? -10.136 9.640 -3.704 1.00 90.94 241 GLY A N 1
ATOM 1899 C CA . GLY A 1 241 ? -9.910 10.524 -4.851 1.00 90.94 241 GLY A CA 1
ATOM 1900 C C . GLY A 1 241 ? -10.904 11.685 -4.961 1.00 90.94 241 GLY A C 1
ATOM 1901 O O . GLY A 1 241 ? -10.486 12.812 -5.208 1.00 90.94 241 GLY A O 1
ATOM 1902 N N . GLU A 1 242 ? -12.203 11.453 -4.734 1.00 93.69 242 GLU A N 1
ATOM 1903 C CA . GLU A 1 242 ? -13.226 12.517 -4.739 1.00 93.69 242 GLU A CA 1
ATOM 1904 C C . GLU A 1 242 ? -12.968 13.583 -3.661 1.00 93.69 242 GLU A C 1
ATOM 1906 O O . GLU A 1 242 ? -13.218 14.769 -3.875 1.00 93.69 242 GLU A O 1
ATOM 1911 N N . ARG A 1 243 ? -12.462 13.166 -2.495 1.00 94.50 243 ARG A N 1
ATOM 1912 C CA . ARG A 1 243 ? -12.225 14.038 -1.338 1.00 94.50 243 ARG A CA 1
ATOM 1913 C C . ARG A 1 243 ? -10.826 14.659 -1.296 1.00 94.50 243 ARG A C 1
ATOM 1915 O O . ARG A 1 243 ? -10.585 15.496 -0.428 1.00 94.50 243 ARG A O 1
ATOM 1922 N N . GLY A 1 244 ? -9.920 14.258 -2.190 1.00 92.88 244 GLY A N 1
ATOM 1923 C CA . GLY A 1 244 ? -8.508 14.652 -2.142 1.00 92.88 244 GLY A CA 1
ATOM 1924 C C . GLY A 1 244 ? -7.787 14.149 -0.886 1.00 92.88 244 GLY A C 1
ATOM 1925 O O . GLY A 1 244 ? -6.891 14.823 -0.386 1.00 92.88 244 GLY A O 1
ATOM 1926 N N . TRP A 1 245 ? -8.219 13.013 -0.331 1.00 96.00 245 TRP A N 1
ATOM 1927 C CA . TRP A 1 245 ? -7.571 12.377 0.817 1.00 96.00 245 TRP A CA 1
ATOM 1928 C C . TRP A 1 245 ? -6.310 11.624 0.385 1.00 96.00 245 TRP A C 1
ATOM 1930 O O . TRP A 1 245 ? -6.179 11.206 -0.765 1.00 96.00 245 TRP A O 1
ATOM 1940 N N . LEU A 1 246 ? -5.395 11.428 1.331 1.00 91.81 246 LEU A N 1
ATOM 1941 C CA . LEU A 1 246 ? -4.134 10.716 1.135 1.00 91.81 246 LEU A CA 1
ATOM 1942 C C . LEU A 1 246 ? -4.209 9.356 1.829 1.00 91.81 246 LEU A C 1
ATOM 1944 O O . LEU A 1 246 ? -4.828 9.244 2.888 1.00 91.81 246 LEU A O 1
ATOM 1948 N N . ALA A 1 247 ? -3.635 8.321 1.214 1.00 91.69 247 ALA A N 1
ATOM 1949 C CA . ALA A 1 247 ? -3.773 6.940 1.667 1.00 91.69 247 ALA A CA 1
ATOM 1950 C C . ALA A 1 247 ? -2.493 6.132 1.419 1.00 91.69 247 ALA A C 1
ATOM 1952 O O . ALA A 1 247 ? -2.191 5.794 0.275 1.00 91.69 247 ALA A O 1
ATOM 1953 N N . TRP A 1 248 ? -1.785 5.788 2.496 1.00 84.06 248 TRP A N 1
ATOM 1954 C CA . TRP A 1 248 ? -0.487 5.109 2.456 1.00 84.06 248 TRP A CA 1
ATOM 1955 C C . TRP A 1 248 ? -0.569 3.726 3.102 1.00 84.06 248 TRP A C 1
ATOM 1957 O O . TRP A 1 248 ? -1.209 3.561 4.144 1.00 84.06 248 TRP A O 1
ATOM 1967 N N . THR A 1 249 ? 0.137 2.745 2.541 1.00 78.75 249 THR A N 1
ATOM 1968 C CA . THR A 1 249 ? 0.306 1.417 3.151 1.00 78.75 249 THR A CA 1
ATOM 1969 C C . THR A 1 249 ? 1.605 1.344 3.947 1.00 78.75 249 THR A C 1
ATOM 1971 O O . THR A 1 249 ? 2.663 1.617 3.388 1.00 78.75 249 THR A O 1
ATOM 1974 N N . GLY A 1 250 ? 1.544 0.965 5.226 1.00 70.12 250 GLY A N 1
ATOM 1975 C CA . GLY A 1 250 ? 2.714 0.923 6.109 1.00 70.12 250 GLY A CA 1
ATOM 1976 C C . GLY A 1 250 ? 3.385 2.262 6.493 1.00 70.12 250 GLY A C 1
ATOM 1977 O O . GLY A 1 250 ? 4.600 2.227 6.704 1.00 70.12 250 GLY A O 1
ATOM 1978 N N . PRO A 1 251 ? 2.699 3.424 6.588 1.00 74.50 251 PRO A N 1
ATOM 1979 C CA . PRO A 1 251 ? 3.312 4.667 7.067 1.00 74.50 251 PRO A CA 1
ATOM 1980 C C . PRO A 1 251 ? 3.538 4.624 8.587 1.00 74.50 251 PRO A C 1
ATOM 1982 O O . PRO A 1 251 ? 2.993 3.777 9.293 1.00 74.50 251 PRO A O 1
ATOM 1985 N N . LYS A 1 252 ? 4.295 5.584 9.122 1.00 70.56 252 LYS A N 1
ATOM 1986 C CA . LYS A 1 252 ? 4.537 5.701 10.567 1.00 70.56 252 LYS A CA 1
ATOM 1987 C C . LYS A 1 252 ? 3.497 6.648 11.180 1.00 70.56 252 LYS A C 1
ATOM 1989 O O . LYS A 1 252 ? 3.165 7.674 10.588 1.00 70.56 252 LYS A O 1
ATOM 1994 N N . LEU A 1 253 ? 2.992 6.330 12.371 1.00 76.31 253 LEU A N 1
ATOM 1995 C CA . LEU A 1 253 ? 2.097 7.207 13.135 1.00 76.31 253 LEU A CA 1
ATOM 1996 C C . LEU A 1 253 ? 2.815 7.850 14.328 1.00 76.31 253 LEU A C 1
ATOM 1998 O O . LEU A 1 253 ? 3.527 7.178 15.078 1.00 76.31 253 LEU A O 1
ATOM 2002 N N . PHE A 1 254 ? 2.585 9.151 14.525 1.00 78.44 254 PHE A N 1
ATOM 2003 C CA . PHE A 1 254 ? 3.090 9.924 15.659 1.00 78.44 254 PHE A CA 1
ATOM 2004 C C . PHE A 1 254 ? 2.017 10.106 16.739 1.00 78.44 254 PHE A C 1
ATOM 2006 O O . PHE A 1 254 ? 0.976 10.726 16.509 1.00 78.44 254 PHE A O 1
ATOM 2013 N N . PHE A 1 255 ? 2.314 9.597 17.935 1.00 77.62 255 PHE A N 1
ATOM 2014 C CA . PHE A 1 255 ? 1.457 9.667 19.126 1.00 77.62 255 PHE A CA 1
ATOM 2015 C C . PHE A 1 255 ? 1.906 10.756 20.110 1.00 77.62 255 PHE A C 1
ATOM 2017 O O . PHE A 1 255 ? 1.082 11.412 20.745 1.00 77.62 255 PHE A O 1
ATOM 2024 N N . GLY A 1 256 ? 3.216 10.988 20.193 1.00 68.06 256 GLY A N 1
ATOM 2025 C CA . GLY A 1 256 ? 3.838 12.025 21.008 1.00 68.06 256 GLY A CA 1
ATOM 2026 C C . GLY A 1 256 ? 5.341 11.769 21.172 1.00 68.06 256 GLY A C 1
ATOM 2027 O O . GLY A 1 256 ? 5.802 10.672 20.865 1.00 68.06 256 GLY A O 1
ATOM 2028 N N . PRO A 1 257 ? 6.132 12.722 21.705 1.00 60.50 257 PRO A N 1
ATOM 2029 C CA . PRO A 1 257 ? 7.594 12.589 21.817 1.00 60.50 257 PRO A CA 1
ATOM 2030 C C . PRO A 1 257 ? 8.111 11.509 22.794 1.00 60.50 257 PRO A C 1
ATOM 2032 O O . PRO A 1 257 ? 9.307 11.477 23.078 1.00 60.50 257 PRO A O 1
ATOM 2035 N N . GLN A 1 258 ? 7.223 10.700 23.383 1.00 52.62 258 GLN A N 1
ATOM 2036 C CA . GLN A 1 258 ? 7.535 9.649 24.365 1.00 52.62 258 GLN A CA 1
ATOM 2037 C C . GLN A 1 258 ? 6.784 8.327 24.115 1.00 52.62 258 GLN A C 1
ATOM 2039 O O . GLN A 1 258 ? 7.048 7.359 24.823 1.00 52.62 258 GLN A O 1
ATOM 2044 N N . ASP A 1 259 ? 5.863 8.275 23.147 1.00 54.56 259 ASP A N 1
ATOM 2045 C CA . ASP A 1 259 ? 5.181 7.042 22.741 1.00 54.56 259 ASP A CA 1
ATOM 2046 C C . ASP A 1 259 ? 5.932 6.416 21.549 1.00 54.56 259 ASP A C 1
ATOM 2048 O O . ASP A 1 259 ? 6.501 7.126 20.717 1.00 54.56 259 ASP A O 1
ATOM 2052 N N . ASP A 1 260 ? 5.949 5.084 21.470 1.00 50.19 260 ASP A N 1
ATOM 2053 C CA . ASP A 1 260 ? 6.672 4.356 20.422 1.00 50.19 260 ASP A CA 1
ATOM 2054 C C . ASP A 1 260 ? 6.080 4.566 19.019 1.00 50.19 260 ASP A C 1
ATOM 2056 O O . ASP A 1 260 ? 4.869 4.713 18.831 1.00 50.19 260 ASP A O 1
ATOM 2060 N N . ARG A 1 261 ? 6.953 4.479 18.007 1.00 61.31 261 ARG A N 1
ATOM 2061 C CA . ARG A 1 261 ? 6.559 4.465 16.592 1.00 61.31 261 ARG A CA 1
ATOM 2062 C C . ARG A 1 261 ? 5.768 3.188 16.290 1.00 61.31 261 ARG A C 1
ATOM 2064 O O . ARG A 1 261 ? 6.249 2.069 16.519 1.00 61.31 261 ARG A O 1
ATOM 2071 N N . TYR A 1 262 ? 4.575 3.376 15.739 1.00 68.19 262 TYR A N 1
ATOM 2072 C CA . TYR A 1 262 ? 3.652 2.324 15.317 1.00 68.19 262 TYR A CA 1
ATOM 2073 C C . TYR A 1 262 ? 3.354 2.469 13.820 1.00 68.19 262 TYR A C 1
ATOM 2075 O O . TYR A 1 262 ? 3.283 3.585 13.301 1.00 68.19 262 TYR A O 1
ATOM 2083 N N . ILE A 1 263 ? 3.245 1.327 13.140 1.00 72.62 263 ILE A N 1
ATOM 2084 C CA . ILE A 1 263 ? 3.197 1.197 11.681 1.00 72.62 263 ILE A CA 1
ATOM 2085 C C . ILE A 1 263 ? 1.975 0.334 11.343 1.00 72.62 263 ILE A C 1
ATOM 2087 O O . ILE A 1 263 ? 2.089 -0.889 11.383 1.00 72.62 263 ILE A O 1
ATOM 2091 N N . PRO A 1 264 ? 0.805 0.938 11.091 1.00 80.06 264 PRO A N 1
ATOM 2092 C CA . PRO A 1 264 ? -0.373 0.208 10.642 1.00 80.06 264 PRO A CA 1
ATOM 2093 C C . PRO A 1 264 ? -0.307 -0.153 9.152 1.00 80.06 264 PRO A C 1
ATOM 2095 O O . PRO A 1 264 ? 0.348 0.528 8.357 1.00 80.06 264 PRO A O 1
ATOM 2098 N N . ASP A 1 265 ? -1.073 -1.160 8.745 1.00 84.25 265 ASP A N 1
ATOM 2099 C CA . ASP A 1 265 ? -1.119 -1.639 7.358 1.00 84.25 265 ASP A CA 1
ATOM 2100 C C . ASP A 1 265 ? -1.627 -0.610 6.346 1.00 84.25 265 ASP A C 1
ATOM 2102 O O . ASP A 1 265 ? -1.153 -0.568 5.206 1.00 84.25 265 ASP A O 1
ATOM 2106 N N . LEU A 1 266 ? -2.587 0.225 6.748 1.00 90.75 266 LEU A N 1
ATOM 2107 C CA . LEU A 1 266 ? -3.129 1.319 5.941 1.00 90.75 266 LEU A CA 1
ATOM 2108 C C . LEU A 1 266 ? -3.550 2.488 6.839 1.00 90.75 266 LEU A C 1
ATOM 2110 O O . LEU A 1 266 ? -4.254 2.302 7.833 1.00 90.75 266 LEU A O 1
ATOM 2114 N N . VAL A 1 267 ? -3.180 3.703 6.436 1.00 93.12 267 VAL A N 1
ATOM 2115 C CA . VAL A 1 267 ? -3.709 4.961 6.987 1.00 93.12 267 VAL A CA 1
ATOM 2116 C C . VAL A 1 267 ? -4.347 5.759 5.868 1.00 93.12 267 VAL A C 1
ATOM 2118 O O . VAL A 1 267 ? -3.808 5.814 4.765 1.00 93.12 267 VAL A O 1
ATOM 2121 N N . VAL A 1 268 ? -5.456 6.428 6.175 1.00 97.06 268 VAL A N 1
ATOM 2122 C CA . VAL A 1 268 ? -6.025 7.493 5.344 1.00 97.06 268 VAL A CA 1
ATOM 2123 C C . VAL A 1 268 ? -6.106 8.777 6.166 1.00 97.06 268 VAL A C 1
ATOM 2125 O O . VAL A 1 268 ? -6.525 8.734 7.323 1.00 97.06 268 VAL A O 1
ATOM 2128 N N . ALA A 1 269 ? -5.724 9.913 5.583 1.00 96.44 269 ALA A N 1
ATOM 2129 C CA . ALA A 1 269 ? -5.702 11.235 6.219 1.00 96.44 269 ALA A CA 1
ATOM 2130 C C . ALA A 1 269 ? -6.258 12.325 5.268 1.00 96.44 269 ALA A C 1
ATOM 2132 O O . ALA A 1 269 ? -6.297 12.115 4.050 1.00 96.44 269 ALA A O 1
ATOM 2133 N N . PRO A 1 270 ? -6.701 13.495 5.774 1.00 95.69 270 PRO A N 1
ATOM 2134 C CA . PRO A 1 270 ? -7.024 14.633 4.919 1.00 95.69 270 PRO A CA 1
ATOM 2135 C C . PRO A 1 270 ? -5.741 15.223 4.297 1.00 95.69 270 PRO A C 1
ATOM 2137 O O . PRO A 1 270 ? -4.646 14.998 4.813 1.00 95.69 270 PRO A O 1
ATOM 2140 N N . PRO A 1 271 ? -5.840 16.032 3.227 1.00 89.62 271 PRO A N 1
ATOM 2141 C CA . PRO A 1 271 ? -4.661 16.662 2.626 1.00 89.62 271 PRO A CA 1
ATOM 2142 C C . PRO A 1 271 ? -3.957 17.637 3.588 1.00 89.62 271 PRO A C 1
ATOM 2144 O O . PRO A 1 271 ? -2.740 17.734 3.576 1.00 89.62 271 PRO A O 1
ATOM 2147 N N . GLU A 1 272 ? -4.711 18.292 4.476 1.00 90.00 272 GLU A N 1
ATOM 2148 C CA . GLU A 1 272 ? -4.232 19.278 5.466 1.00 90.00 272 GLU A CA 1
ATOM 2149 C C . GLU A 1 272 ? -3.779 18.631 6.803 1.00 90.00 272 GLU A C 1
ATOM 2151 O O . GLU A 1 272 ? -3.850 19.259 7.862 1.00 90.00 272 GLU A O 1
ATOM 2156 N N . HIS A 1 273 ? -3.394 17.350 6.796 1.00 92.31 273 HIS A N 1
ATOM 2157 C CA . HIS A 1 273 ? -2.906 16.649 7.992 1.00 92.31 273 HIS A CA 1
ATOM 2158 C C . HIS A 1 273 ? -1.521 17.163 8.423 1.00 92.31 273 HIS A C 1
ATOM 2160 O O . HIS A 1 273 ? -0.720 17.614 7.604 1.00 92.31 273 HIS A O 1
ATOM 2166 N N . ARG A 1 274 ? -1.198 17.067 9.717 1.00 89.38 274 ARG A N 1
ATOM 2167 C CA . ARG A 1 274 ? 0.154 17.357 10.210 1.00 89.38 274 ARG A CA 1
ATOM 2168 C C . ARG A 1 274 ? 1.070 16.145 10.058 1.00 89.38 274 ARG A C 1
ATOM 2170 O O . ARG A 1 274 ? 0.691 15.018 10.386 1.00 89.38 274 ARG A O 1
ATOM 2177 N N . MET A 1 275 ? 2.318 16.427 9.697 1.00 78.56 275 MET A N 1
ATOM 2178 C CA . MET A 1 275 ? 3.447 15.501 9.781 1.00 78.56 275 MET A CA 1
ATOM 2179 C C . MET A 1 275 ? 4.359 15.870 10.957 1.00 78.56 275 MET A C 1
ATOM 2181 O O . MET A 1 275 ? 4.556 17.049 11.264 1.00 78.56 275 MET A O 1
ATOM 2185 N N . TRP A 1 276 ? 4.919 14.860 11.620 1.00 73.38 276 TRP A N 1
ATOM 2186 C CA . TRP A 1 276 ? 6.057 14.988 12.527 1.00 73.38 276 TRP A CA 1
ATOM 2187 C C . TRP A 1 276 ? 7.305 14.446 11.825 1.00 73.38 276 TRP A C 1
ATOM 2189 O O . TRP A 1 276 ? 7.323 13.300 11.378 1.00 73.38 276 TRP A O 1
ATOM 2199 N N . GLY A 1 277 ? 8.350 15.269 11.724 1.00 68.56 277 GLY A N 1
ATOM 2200 C CA . GLY A 1 277 ? 9.470 14.964 10.833 1.00 68.56 277 GLY A CA 1
ATOM 2201 C C . GLY A 1 277 ? 9.017 14.956 9.371 1.00 68.56 277 GLY A C 1
ATOM 2202 O O . GLY A 1 277 ? 8.180 15.770 8.981 1.00 68.56 277 GLY A O 1
ATOM 2203 N N . GLU A 1 278 ? 9.568 14.039 8.580 1.00 61.75 278 GLU A N 1
ATOM 2204 C CA . GLU A 1 278 ? 9.255 13.890 7.151 1.00 61.75 278 GLU A CA 1
ATOM 2205 C C . GLU A 1 278 ? 8.310 12.711 6.866 1.00 61.75 278 GLU A C 1
ATOM 2207 O O . GLU A 1 278 ? 7.777 12.612 5.770 1.00 61.75 278 GLU A O 1
ATOM 2212 N N . ASP A 1 279 ? 8.119 11.800 7.824 1.00 60.62 279 ASP A N 1
ATOM 2213 C CA . ASP A 1 279 ? 7.640 10.433 7.578 1.00 60.62 279 ASP A CA 1
ATOM 2214 C C . ASP A 1 279 ? 6.587 9.911 8.580 1.00 60.62 279 ASP A C 1
ATOM 2216 O O . ASP A 1 279 ? 6.112 8.783 8.419 1.00 60.62 279 ASP A O 1
ATOM 2220 N N . HIS A 1 280 ? 6.189 10.705 9.588 1.00 69.50 280 HIS A N 1
ATOM 2221 C CA . HIS A 1 280 ? 5.169 10.314 10.570 1.00 69.50 280 HIS A CA 1
ATOM 2222 C C . HIS A 1 280 ? 3.895 11.174 10.495 1.00 69.50 280 HIS A C 1
ATOM 2224 O O . HIS A 1 280 ? 3.919 12.356 10.838 1.00 69.50 280 HIS A O 1
ATOM 2230 N N . VAL A 1 281 ? 2.751 10.566 10.170 1.00 82.56 281 VAL A N 1
ATOM 2231 C CA . VAL A 1 281 ? 1.432 11.229 10.222 1.00 82.56 281 VAL A CA 1
ATOM 2232 C C . VAL A 1 281 ? 0.991 11.382 11.684 1.00 82.56 281 VAL A C 1
ATOM 2234 O O . VAL A 1 281 ? 1.085 10.434 12.467 1.00 82.56 281 VAL A O 1
ATOM 2237 N N . TYR A 1 282 ? 0.480 12.553 12.081 1.00 89.62 282 TYR A N 1
ATOM 2238 C CA . TYR A 1 282 ? -0.109 12.737 13.416 1.00 89.62 282 TYR A CA 1
ATOM 2239 C C . TYR A 1 282 ? -1.333 11.827 13.603 1.00 89.62 282 TYR A C 1
ATOM 2241 O O . TYR A 1 282 ? -2.300 11.912 12.848 1.00 89.62 282 TYR A O 1
ATOM 2249 N N . ALA A 1 283 ? -1.329 10.991 14.645 1.00 90.31 283 ALA A N 1
ATOM 2250 C CA . ALA A 1 283 ? -2.371 9.986 14.869 1.00 90.31 283 ALA A CA 1
ATOM 2251 C C . ALA A 1 283 ? -3.792 10.587 14.980 1.00 90.31 283 ALA A C 1
ATOM 2253 O O . ALA A 1 283 ? -4.741 10.042 14.414 1.00 90.31 283 ALA A O 1
ATOM 2254 N N . GLU A 1 284 ? -3.927 11.746 15.634 1.00 94.19 284 GLU A N 1
ATOM 2255 C CA . GLU A 1 284 ? -5.203 12.464 15.795 1.00 94.19 284 GLU A CA 1
ATOM 2256 C C . GLU A 1 284 ? -5.705 13.169 14.516 1.00 94.19 284 GLU A C 1
ATOM 2258 O O . GLU A 1 284 ? -6.860 13.585 14.482 1.00 94.19 284 GLU A O 1
ATOM 2263 N N . ASP A 1 285 ? -4.874 13.273 13.469 1.00 95.44 285 ASP A N 1
ATOM 2264 C CA . ASP A 1 285 ? -5.239 13.863 12.169 1.00 95.44 285 ASP A CA 1
ATOM 2265 C C . ASP A 1 285 ? -5.663 12.802 11.133 1.00 95.44 285 ASP A C 1
ATOM 2267 O O . ASP A 1 285 ? -6.010 13.135 10.001 1.00 95.44 285 ASP A O 1
ATOM 2271 N N . THR A 1 286 ? -5.644 11.517 11.495 1.00 96.94 286 THR A N 1
ATOM 2272 C CA . THR A 1 286 ? -6.083 10.422 10.613 1.00 96.94 286 THR A CA 1
ATOM 2273 C C . THR A 1 286 ? -7.610 10.390 10.438 1.00 96.94 286 THR A C 1
ATOM 2275 O O . THR A 1 286 ? -8.366 10.871 11.276 1.00 96.94 286 THR A O 1
ATOM 2278 N N . LEU A 1 287 ? -8.090 9.802 9.338 1.00 97.88 287 LEU A N 1
ATOM 2279 C CA . LEU A 1 287 ? -9.516 9.541 9.062 1.00 97.88 287 LEU A CA 1
ATOM 2280 C C . LEU A 1 287 ? -9.882 8.061 9.198 1.00 97.88 287 LEU A C 1
ATOM 2282 O O . LEU A 1 287 ? -11.051 7.727 9.397 1.00 97.88 287 LEU A O 1
ATOM 2286 N N . LEU A 1 288 ? -8.895 7.185 9.014 1.00 98.00 288 LEU A N 1
ATOM 2287 C CA . LEU A 1 288 ? -8.990 5.743 9.189 1.00 98.00 288 LEU A CA 1
ATOM 2288 C C . LEU A 1 288 ? -7.581 5.177 9.377 1.00 98.00 288 LEU A C 1
ATOM 2290 O O . LEU A 1 288 ? -6.671 5.517 8.621 1.00 98.00 288 LEU A O 1
ATOM 2294 N N . VAL A 1 289 ? -7.429 4.279 10.341 1.00 96.69 289 VAL A N 1
ATOM 2295 C CA . VAL A 1 289 ? -6.258 3.411 10.505 1.00 96.69 289 VAL A CA 1
ATOM 2296 C C . VAL A 1 289 ? -6.738 1.964 10.445 1.00 96.69 289 VAL A C 1
ATOM 2298 O O . VAL A 1 289 ? -7.810 1.654 10.966 1.00 96.69 289 VAL A O 1
ATOM 2301 N N . VAL A 1 290 ? -5.981 1.086 9.793 1.00 95.44 290 VAL A N 1
ATOM 2302 C CA . VAL A 1 290 ? -6.369 -0.311 9.554 1.00 95.44 290 VAL A CA 1
ATOM 2303 C C . VAL A 1 290 ? -5.243 -1.254 9.956 1.00 95.44 290 VAL A C 1
ATOM 2305 O O . VAL A 1 290 ? -4.094 -0.969 9.638 1.00 95.44 290 VAL A O 1
ATOM 2308 N N . GLU A 1 291 ? -5.601 -2.383 10.570 1.00 91.62 291 GLU A N 1
ATOM 2309 C CA . GLU A 1 291 ? -4.738 -3.564 10.714 1.00 91.62 291 GLU A CA 1
ATOM 2310 C C . GLU A 1 291 ? -5.429 -4.810 10.154 1.00 91.62 291 GLU A C 1
ATOM 2312 O O . GLU A 1 291 ? -6.639 -5.008 10.325 1.00 91.62 291 GLU A O 1
ATOM 2317 N N . VAL A 1 292 ? -4.648 -5.693 9.537 1.00 90.06 292 VAL A N 1
ATOM 2318 C CA . VAL A 1 292 ? -5.059 -7.023 9.095 1.00 90.06 292 VAL A CA 1
ATOM 2319 C C . VAL A 1 292 ? -4.358 -8.064 9.964 1.00 90.06 292 VAL A C 1
ATOM 2321 O O . VAL A 1 292 ? -3.158 -8.296 9.850 1.00 90.06 292 VAL A O 1
ATOM 2324 N N . VAL A 1 293 ? -5.130 -8.714 10.836 1.00 85.19 293 VAL A N 1
ATOM 2325 C CA . VAL A 1 293 ? -4.612 -9.566 11.921 1.00 85.19 293 VAL A CA 1
ATOM 2326 C C . VAL A 1 293 ? -3.653 -10.635 11.399 1.00 85.19 293 VAL A C 1
ATOM 2328 O O . VAL A 1 293 ? -3.967 -11.335 10.430 1.00 85.19 293 VAL A O 1
ATOM 2331 N N . SER A 1 294 ? -2.517 -10.809 12.083 1.00 68.88 294 SER A N 1
ATOM 2332 C CA . SER A 1 294 ? -1.520 -11.844 11.775 1.00 68.88 294 SER A CA 1
ATOM 2333 C C . SER A 1 294 ? -1.418 -12.919 12.878 1.00 68.88 294 SER A C 1
ATOM 2335 O O . SER A 1 294 ? -1.788 -12.670 14.031 1.00 68.88 294 SER A O 1
ATOM 2337 N N . PRO A 1 295 ? -0.859 -14.115 12.588 1.00 60.28 295 PRO A N 1
ATOM 2338 C CA . PRO A 1 295 ? -0.641 -15.155 13.599 1.00 60.28 295 PRO A CA 1
ATOM 2339 C C . PRO A 1 295 ? 0.360 -14.747 14.686 1.00 60.28 295 PRO A C 1
ATOM 2341 O O . PRO A 1 295 ? 0.347 -15.325 15.773 1.00 60.28 295 PRO A O 1
ATOM 2344 N N . SER A 1 296 ? 1.252 -13.801 14.376 1.00 57.06 296 SER A N 1
ATOM 2345 C CA . SER A 1 296 ? 2.297 -13.314 15.280 1.00 57.06 296 SER A CA 1
ATOM 2346 C C . SER A 1 296 ? 1.758 -12.284 16.277 1.00 57.06 296 SER A C 1
ATOM 2348 O O . SER A 1 296 ? 2.249 -12.238 17.402 1.00 57.06 296 SER A O 1
ATOM 2350 N N . SER A 1 297 ? 0.750 -11.498 15.875 1.00 59.66 297 SER A N 1
ATOM 2351 C CA . SER A 1 297 ? 0.356 -10.230 16.514 1.00 59.66 297 SER A CA 1
ATOM 2352 C C . SER A 1 297 ? -1.087 -10.170 17.036 1.00 59.66 297 SER A C 1
ATOM 2354 O O . SER A 1 297 ? -1.453 -9.177 17.655 1.00 59.66 297 SER A O 1
ATOM 2356 N N . SER A 1 298 ? -1.910 -11.212 16.854 1.00 62.84 298 SER A N 1
ATOM 2357 C CA . SER A 1 298 ? -3.353 -11.195 17.184 1.00 62.84 298 SER A CA 1
ATOM 2358 C C . SER A 1 298 ? -3.718 -10.634 18.573 1.00 62.84 298 SER A C 1
ATOM 2360 O O . SER A 1 298 ? -4.694 -9.893 18.689 1.00 62.84 298 SER A O 1
ATOM 2362 N N . HIS A 1 299 ? -2.944 -10.899 19.636 1.00 61.38 299 HIS A N 1
ATOM 2363 C CA . HIS A 1 299 ? -3.227 -10.287 20.945 1.00 61.38 299 HIS A CA 1
ATOM 2364 C C . HIS A 1 299 ? -3.131 -8.753 20.907 1.00 61.38 299 HIS A C 1
ATOM 2366 O O . HIS A 1 299 ? -3.994 -8.056 21.449 1.00 61.38 299 HIS A O 1
ATOM 2372 N N . ASP A 1 300 ? -2.110 -8.240 20.230 1.00 64.19 300 ASP A N 1
ATOM 2373 C CA . ASP A 1 300 ? -1.802 -6.820 20.146 1.00 64.19 300 ASP A CA 1
ATOM 2374 C C . ASP A 1 300 ? -2.730 -6.112 19.155 1.00 64.19 300 ASP A C 1
ATOM 2376 O O . ASP A 1 300 ? -3.260 -5.049 19.483 1.00 64.19 300 ASP A O 1
ATOM 2380 N N . ASP A 1 301 ? -3.029 -6.745 18.016 1.00 66.50 301 ASP A N 1
ATOM 2381 C CA . ASP A 1 301 ? -3.995 -6.277 17.007 1.00 66.50 301 ASP A CA 1
ATOM 2382 C C . ASP A 1 301 ? -5.408 -6.113 17.595 1.00 66.50 301 ASP A C 1
ATOM 2384 O O . ASP A 1 301 ? -6.145 -5.193 17.239 1.00 66.50 301 ASP A O 1
ATOM 2388 N N . HIS A 1 302 ? -5.802 -6.980 18.535 1.00 75.88 302 HIS A N 1
ATOM 2389 C CA . HIS A 1 302 ? -7.117 -6.913 19.174 1.00 75.88 302 HIS A CA 1
ATOM 2390 C C . HIS A 1 302 ? -7.186 -6.031 20.427 1.00 75.88 302 HIS A C 1
ATOM 2392 O O . HIS A 1 302 ? -8.303 -5.681 20.823 1.00 75.88 302 HIS A O 1
ATOM 2398 N N . GLN A 1 303 ? -6.056 -5.719 21.082 1.00 73.62 303 GLN A N 1
ATOM 2399 C CA . GLN A 1 303 ? -6.044 -5.079 22.410 1.00 73.62 303 GLN A CA 1
ATOM 2400 C C . GLN A 1 303 ? -5.015 -3.941 22.539 1.00 73.62 303 GLN A C 1
ATOM 2402 O O . GLN A 1 303 ? -5.403 -2.801 22.806 1.00 73.62 303 GLN A O 1
ATOM 2407 N N . LEU A 1 304 ? -3.719 -4.214 22.351 1.00 75.38 304 LEU A N 1
ATOM 2408 C CA . LEU A 1 304 ? -2.638 -3.256 22.635 1.00 75.38 304 LEU A CA 1
ATOM 2409 C C . LEU A 1 304 ? -2.569 -2.096 21.625 1.00 75.38 304 LEU A C 1
ATOM 2411 O O . LEU A 1 304 ? -2.483 -0.925 22.017 1.00 75.38 304 LEU A O 1
ATOM 2415 N N . LYS A 1 305 ? -2.638 -2.411 20.327 1.00 81.44 305 LYS A N 1
ATOM 2416 C CA . LYS A 1 305 ? -2.625 -1.432 19.233 1.00 81.44 305 LYS A CA 1
ATOM 2417 C C . LYS A 1 305 ? -3.907 -0.573 19.230 1.00 81.44 305 LYS A C 1
ATOM 2419 O O . LYS A 1 305 ? -3.756 0.653 19.255 1.00 81.44 305 LYS A O 1
ATOM 2424 N N . PRO A 1 306 ? -5.138 -1.127 19.364 1.00 86.50 306 PRO A N 1
ATOM 2425 C CA . PRO A 1 306 ? -6.351 -0.338 19.606 1.00 86.50 306 PRO A CA 1
ATOM 2426 C C . PRO A 1 306 ? -6.256 0.621 20.797 1.00 86.50 306 PRO A C 1
ATOM 2428 O O . PRO A 1 306 ? -6.619 1.790 20.680 1.00 86.50 306 PRO A O 1
ATOM 2431 N N . ALA A 1 307 ? -5.749 0.161 21.948 1.00 86.19 307 ALA A N 1
ATOM 2432 C CA . ALA A 1 307 ? -5.632 1.000 23.141 1.00 86.19 307 ALA A CA 1
ATOM 2433 C C . ALA A 1 307 ? -4.640 2.160 22.944 1.00 86.19 307 ALA A C 1
ATOM 2435 O O . ALA A 1 307 ? -4.840 3.249 23.480 1.00 86.19 307 ALA A O 1
ATOM 2436 N N . THR A 1 308 ? -3.586 1.959 22.152 1.00 84.75 308 THR A N 1
ATOM 2437 C CA . THR A 1 308 ? -2.639 3.021 21.780 1.00 84.75 308 THR A CA 1
ATOM 2438 C C . THR A 1 308 ? -3.247 3.993 20.769 1.00 84.75 308 THR A C 1
ATOM 2440 O O . THR A 1 308 ? -3.156 5.204 20.966 1.00 84.75 308 THR A O 1
ATOM 2443 N N . CYS A 1 309 ? -3.975 3.492 19.770 1.00 90.06 309 CYS A N 1
ATOM 2444 C CA . CYS A 1 309 ? -4.676 4.321 18.787 1.00 90.06 309 CYS A CA 1
ATOM 2445 C C . CYS A 1 309 ? -5.758 5.205 19.427 1.00 90.06 309 CYS A C 1
ATOM 2447 O O . CYS A 1 309 ? -5.828 6.399 19.131 1.00 90.06 309 CYS A O 1
ATOM 2449 N N . ALA A 1 310 ? -6.501 4.679 20.404 1.00 93.12 310 ALA A N 1
ATOM 2450 C CA . ALA A 1 310 ? -7.457 5.460 21.185 1.00 93.12 310 ALA A CA 1
ATOM 2451 C C . ALA A 1 310 ? -6.793 6.556 22.042 1.00 93.12 310 ALA A C 1
ATOM 2453 O O . ALA A 1 310 ? -7.288 7.683 22.081 1.00 93.12 310 ALA A O 1
ATOM 2454 N N . ARG A 1 311 ? -5.644 6.276 22.684 1.00 89.50 311 ARG A N 1
ATOM 2455 C CA . ARG A 1 311 ? -4.852 7.306 23.393 1.00 89.50 311 ARG A CA 1
ATOM 2456 C C . ARG A 1 311 ? -4.354 8.396 22.437 1.00 89.50 311 ARG A C 1
ATOM 2458 O O . ARG A 1 311 ? -4.394 9.571 22.790 1.00 89.50 311 ARG A O 1
ATOM 2465 N N . GLY A 1 312 ? -3.961 8.014 21.221 1.00 88.69 312 GLY A N 1
ATOM 2466 C CA . GLY A 1 312 ? -3.605 8.921 20.124 1.00 88.69 312 GLY A CA 1
ATOM 2467 C C . GLY A 1 312 ? -4.775 9.623 19.435 1.00 88.69 312 GLY A C 1
ATOM 2468 O O . GLY A 1 312 ? -4.538 10.360 18.486 1.00 88.69 312 GLY A O 1
ATOM 2469 N N . LYS A 1 313 ? -6.018 9.399 19.883 1.00 95.00 313 LYS A N 1
ATOM 2470 C CA . LYS A 1 313 ? -7.256 9.937 19.293 1.00 95.00 313 LYS A CA 1
ATOM 2471 C C . LYS A 1 313 ? -7.471 9.606 17.809 1.00 95.00 313 LYS A C 1
ATOM 2473 O O . LYS A 1 313 ? -8.197 10.336 17.142 1.00 95.00 313 LYS A O 1
ATOM 2478 N N . VAL A 1 314 ? -6.897 8.509 17.307 1.00 96.06 314 VAL A N 1
ATOM 2479 C CA . VAL A 1 314 ? -7.182 7.980 15.960 1.00 96.06 314 VAL A CA 1
ATOM 2480 C C . VAL A 1 314 ? -8.705 7.807 15.820 1.00 96.06 314 VAL A C 1
ATOM 2482 O O . VAL A 1 314 ? -9.252 6.976 16.553 1.00 96.06 314 VAL A O 1
ATOM 2485 N N . PRO A 1 315 ? -9.415 8.565 14.957 1.00 97.19 315 PRO A N 1
ATOM 2486 C CA . PRO A 1 315 ? -10.878 8.657 15.026 1.00 97.19 315 PRO A CA 1
ATOM 2487 C C . PRO A 1 315 ? -11.614 7.357 14.697 1.00 97.19 315 PRO A C 1
ATOM 2489 O O . PRO A 1 315 ? -12.611 7.041 15.349 1.00 97.19 315 PRO A O 1
ATOM 2492 N N . LEU A 1 316 ? -11.107 6.608 13.713 1.00 98.31 316 LEU A N 1
ATOM 2493 C CA . LEU A 1 316 ? -11.625 5.312 13.277 1.00 98.31 316 LEU A CA 1
ATOM 2494 C C . LEU A 1 316 ? -10.477 4.309 13.154 1.00 98.31 316 LEU A C 1
ATOM 2496 O O . LEU A 1 316 ? -9.491 4.573 12.464 1.00 98.31 316 LEU A O 1
ATOM 2500 N N . TYR A 1 317 ? -10.631 3.149 13.789 1.00 97.62 317 TYR A N 1
ATOM 2501 C CA . TYR A 1 317 ? -9.653 2.063 13.757 1.00 97.62 317 TYR A CA 1
ATOM 2502 C C . TYR A 1 317 ? -10.331 0.757 13.337 1.00 97.62 317 TYR A C 1
ATOM 2504 O O . TYR A 1 317 ? -11.254 0.293 14.005 1.00 97.62 317 TYR A O 1
ATOM 2512 N N . LEU A 1 318 ? -9.907 0.185 12.211 1.00 97.75 318 LEU A N 1
ATOM 2513 C CA . LEU A 1 318 ? -10.521 -0.985 11.586 1.00 97.75 318 LEU A CA 1
ATOM 2514 C C . LEU A 1 318 ? -9.595 -2.200 11.693 1.00 97.75 318 LEU A C 1
ATOM 2516 O O . LEU A 1 318 ? -8.538 -2.238 11.072 1.00 97.75 318 LEU A O 1
ATOM 2520 N N . VAL A 1 319 ? -10.023 -3.221 12.429 1.00 95.69 319 VAL A N 1
ATOM 2521 C CA . VAL A 1 319 ? -9.343 -4.521 12.488 1.00 95.69 319 VAL A CA 1
ATOM 2522 C C . VAL A 1 319 ? -10.039 -5.486 11.535 1.00 95.69 319 VAL A C 1
ATOM 2524 O O . VAL A 1 319 ? -11.252 -5.689 11.637 1.00 95.69 319 VAL A O 1
ATOM 2527 N N . ILE A 1 320 ? -9.285 -6.104 10.625 1.00 94.81 320 ILE A N 1
ATOM 2528 C CA . ILE A 1 320 ? -9.776 -7.153 9.723 1.00 94.81 320 ILE A CA 1
ATOM 2529 C C . ILE A 1 320 ? -9.124 -8.481 10.105 1.00 94.81 320 ILE A C 1
ATOM 2531 O O . ILE A 1 320 ? -7.932 -8.684 9.885 1.00 94.81 320 ILE A O 1
ATOM 2535 N N . ASP A 1 321 ? -9.909 -9.404 10.658 1.00 91.75 321 ASP A N 1
ATOM 2536 C CA . ASP A 1 321 ? -9.419 -10.707 11.099 1.00 91.75 321 ASP A CA 1
ATOM 2537 C C . ASP A 1 321 ? -9.759 -11.809 10.088 1.00 91.75 321 ASP A C 1
ATOM 2539 O O . ASP A 1 321 ? -10.923 -12.170 9.894 1.00 91.75 321 ASP A O 1
ATOM 2543 N N . THR A 1 322 ? -8.727 -12.374 9.453 1.00 88.25 322 THR A N 1
ATOM 2544 C CA . THR A 1 322 ? -8.870 -13.486 8.495 1.00 88.25 322 THR A CA 1
ATOM 2545 C C . THR A 1 322 ? -9.013 -14.865 9.154 1.00 88.25 322 THR A C 1
ATOM 2547 O O . THR A 1 322 ? -9.487 -15.801 8.508 1.00 88.25 322 THR A O 1
ATOM 2550 N N . TYR A 1 323 ? -8.660 -14.999 10.434 1.00 85.00 323 TYR A N 1
ATOM 2551 C CA . TYR A 1 323 ? -8.751 -16.227 11.228 1.00 85.00 323 TYR A CA 1
ATOM 2552 C C . TYR A 1 323 ? -10.119 -16.359 11.901 1.00 85.00 323 TYR A C 1
ATOM 2554 O O . TYR A 1 323 ? -10.735 -17.423 11.829 1.00 85.00 323 TYR A O 1
ATOM 2562 N N . GLU A 1 324 ? -10.621 -15.274 12.492 1.00 89.19 324 GLU A N 1
ATOM 2563 C CA . GLU A 1 324 ? -11.976 -15.201 13.059 1.00 89.19 324 GLU A CA 1
ATOM 2564 C C . GLU A 1 324 ? -13.048 -14.812 12.017 1.00 89.19 324 GLU A C 1
ATOM 2566 O O . GLU A 1 324 ? -14.241 -14.884 12.303 1.00 89.19 324 GLU A O 1
ATOM 2571 N N . GLN A 1 325 ? -12.634 -14.459 10.791 1.00 91.88 325 GLN A N 1
ATOM 2572 C CA . GLN A 1 325 ? -13.484 -14.100 9.642 1.00 91.88 325 GLN A CA 1
ATOM 2573 C C . GLN A 1 325 ? -14.483 -12.972 9.937 1.00 91.88 325 GLN A C 1
ATOM 2575 O O . GLN A 1 325 ? -15.667 -13.047 9.587 1.00 91.88 325 GLN A O 1
ATOM 2580 N N . ARG A 1 326 ? -13.986 -11.906 10.573 1.00 94.44 326 ARG A N 1
ATOM 2581 C CA . ARG A 1 326 ? -14.770 -10.740 10.995 1.00 94.44 326 ARG A CA 1
ATOM 2582 C C . ARG A 1 326 ? -14.020 -9.427 10.804 1.00 94.44 326 ARG A C 1
ATOM 2584 O O . ARG A 1 326 ? -12.793 -9.391 10.751 1.00 94.44 326 ARG A O 1
ATOM 2591 N N . VAL A 1 327 ? -14.777 -8.340 10.721 1.00 96.94 327 VAL A N 1
ATOM 2592 C CA . VAL A 1 327 ? -14.263 -6.966 10.750 1.00 96.94 327 VAL A CA 1
ATOM 2593 C C . VAL A 1 327 ? -14.794 -6.244 11.984 1.00 96.94 327 VAL A C 1
ATOM 2595 O O . VAL A 1 327 ? -15.977 -6.363 12.302 1.00 96.94 327 VAL A O 1
ATOM 2598 N N . ARG A 1 328 ? -13.929 -5.494 12.671 1.00 97.06 328 ARG A N 1
ATOM 2599 C CA . ARG A 1 328 ? -14.261 -4.678 13.849 1.00 97.06 328 ARG A CA 1
ATOM 2600 C C . ARG A 1 328 ? -13.852 -3.234 13.590 1.00 97.06 328 ARG A C 1
ATOM 2602 O O . ARG A 1 328 ? -12.664 -2.954 13.461 1.00 97.06 328 ARG A O 1
ATOM 2609 N N . LEU A 1 329 ? -14.822 -2.329 13.521 1.00 98.25 329 LEU A N 1
ATOM 2610 C CA . LEU A 1 329 ? -14.594 -0.886 13.486 1.00 98.25 329 LEU A CA 1
ATOM 2611 C C . LEU A 1 329 ? -14.748 -0.318 14.895 1.00 98.25 329 LEU A C 1
ATOM 2613 O O . LEU A 1 329 ? -15.798 -0.472 15.519 1.00 98.25 329 LEU A O 1
ATOM 2617 N N . LEU A 1 330 ? -13.717 0.368 15.368 1.00 98.06 330 LEU A N 1
ATOM 2618 C CA . LEU A 1 330 ? -13.683 1.042 16.658 1.00 98.06 330 LEU A CA 1
ATOM 2619 C C . LEU A 1 330 ? -13.740 2.560 16.434 1.00 98.06 330 LEU A C 1
ATOM 2621 O O . LEU A 1 330 ? -13.019 3.085 15.581 1.00 98.06 330 LEU A O 1
ATOM 2625 N N . SER A 1 331 ? -14.595 3.255 17.186 1.00 97.62 331 SER A N 1
ATOM 2626 C CA . SER A 1 331 ? -14.772 4.712 17.113 1.00 97.62 331 SER A CA 1
ATOM 2627 C C . SER A 1 331 ? -14.950 5.341 18.495 1.00 97.62 331 SER A C 1
ATOM 2629 O O . SER A 1 331 ? -15.042 4.650 19.513 1.00 97.62 331 SER A O 1
ATOM 2631 N N . ASP A 1 332 ? -14.960 6.674 18.532 1.00 96.44 332 ASP A N 1
ATOM 2632 C CA . ASP A 1 332 ? -15.068 7.472 19.760 1.00 96.44 332 ASP A CA 1
ATOM 2633 C C . ASP A 1 332 ? -13.885 7.213 20.726 1.00 96.44 332 ASP A C 1
ATOM 2635 O O . ASP A 1 332 ? -14.062 6.646 21.811 1.00 96.44 332 ASP A O 1
ATOM 2639 N N . PRO A 1 333 ? -12.647 7.568 20.324 1.00 96.69 333 PRO A N 1
ATOM 2640 C CA . PRO A 1 333 ? -11.434 7.301 21.098 1.00 96.69 333 PRO A CA 1
ATOM 2641 C C . PRO A 1 333 ? -11.360 8.088 22.417 1.00 96.69 333 PRO A C 1
ATOM 2643 O O . PRO A 1 333 ? -11.720 9.264 22.489 1.00 96.69 333 PRO A O 1
ATOM 2646 N N . GLY A 1 334 ? -10.793 7.465 23.454 1.00 91.50 334 GLY A N 1
ATOM 2647 C CA . GLY A 1 334 ? -10.458 8.129 24.714 1.00 91.50 334 GLY A CA 1
ATOM 2648 C C . GLY A 1 334 ? -9.397 7.392 25.539 1.00 91.50 334 GLY A C 1
ATOM 2649 O O . GLY A 1 334 ? -8.891 6.340 25.154 1.00 91.50 334 GLY A O 1
ATOM 2650 N N . GLU A 1 335 ? -9.083 7.928 26.725 1.00 87.56 335 GLU A N 1
ATOM 2651 C CA . GLU A 1 335 ? -8.000 7.450 27.615 1.00 87.56 335 GLU A CA 1
ATOM 2652 C C . GLU A 1 335 ? -8.071 5.957 27.997 1.00 87.56 335 GLU A C 1
ATOM 2654 O O . GLU A 1 335 ? -7.080 5.387 28.447 1.00 87.56 335 GLU A O 1
ATOM 2659 N N . LYS A 1 336 ? -9.246 5.329 27.864 1.00 88.75 336 LYS A N 1
ATOM 2660 C CA . LYS A 1 336 ? -9.516 3.935 28.256 1.00 88.75 336 LYS A CA 1
ATOM 2661 C C . LYS A 1 336 ? -9.655 2.974 27.071 1.00 88.75 336 LYS A C 1
ATOM 2663 O O . LYS A 1 336 ? -10.016 1.822 27.290 1.00 88.75 336 LYS A O 1
ATOM 2668 N N . GLY A 1 337 ? -9.410 3.441 25.848 1.00 92.44 337 GLY A N 1
ATOM 2669 C CA . GLY A 1 337 ? -9.799 2.751 24.621 1.00 92.44 337 GLY A CA 1
ATOM 2670 C C . GLY A 1 337 ? -10.942 3.467 23.898 1.00 92.44 337 GLY A C 1
ATOM 2671 O O . GLY A 1 337 ? -11.356 4.563 24.282 1.00 92.44 337 GLY A O 1
ATOM 2672 N N . TYR A 1 338 ? -11.435 2.831 22.842 1.00 96.31 338 TYR A N 1
ATOM 2673 C CA . TYR A 1 338 ? -12.605 3.267 22.081 1.00 96.31 338 TYR A CA 1
ATOM 2674 C C . TYR A 1 338 ? -13.899 3.059 22.877 1.00 96.31 338 TYR A C 1
ATOM 2676 O O . TYR A 1 338 ? -14.039 2.061 23.587 1.00 96.31 338 TYR A O 1
ATOM 2684 N N . ALA A 1 339 ? -14.839 4.001 22.778 1.00 96.38 339 ALA A N 1
ATOM 2685 C CA . ALA A 1 339 ? -16.132 3.914 23.458 1.00 96.38 339 ALA A CA 1
ATOM 2686 C C . ALA A 1 339 ? -17.212 3.197 22.625 1.00 96.38 339 ALA A C 1
ATOM 2688 O O . ALA A 1 339 ? -18.187 2.705 23.198 1.00 96.38 339 ALA A O 1
ATOM 2689 N N . THR A 1 340 ? -17.021 3.110 21.305 1.00 96.88 340 THR A N 1
ATOM 2690 C CA . THR A 1 340 ? -17.948 2.484 20.355 1.00 96.88 340 THR A CA 1
ATOM 2691 C C . THR A 1 340 ? -17.231 1.405 19.546 1.00 96.88 340 THR A C 1
ATOM 2693 O O . THR A 1 340 ? -16.098 1.589 19.102 1.00 96.88 340 THR A O 1
ATOM 2696 N N . GLU A 1 341 ? -17.915 0.286 19.317 1.00 96.75 341 GLU A N 1
ATOM 2697 C CA . GLU A 1 341 ? -17.445 -0.826 18.491 1.00 96.75 341 GLU A CA 1
ATOM 2698 C C . GLU A 1 341 ? -18.596 -1.335 17.614 1.00 96.75 341 GLU A C 1
ATOM 2700 O O . GLU A 1 341 ? -19.705 -1.557 18.103 1.00 96.75 341 GLU A O 1
ATOM 2705 N N . SER A 1 342 ? -18.328 -1.510 16.320 1.00 97.06 342 SER A N 1
ATOM 2706 C CA . SER A 1 342 ? -19.216 -2.155 15.347 1.00 97.06 342 SER A CA 1
ATOM 2707 C C . SER A 1 342 ? -18.512 -3.368 14.749 1.00 97.06 342 SER A C 1
ATOM 2709 O O . SER A 1 342 ? -17.383 -3.253 14.277 1.00 97.06 342 SER A O 1
ATOM 2711 N N . GLU A 1 343 ? -19.178 -4.518 14.735 1.00 97.06 343 GLU A N 1
ATOM 2712 C CA . GLU A 1 343 ? -18.636 -5.773 14.211 1.00 97.06 343 GLU A CA 1
ATOM 2713 C C . GLU A 1 343 ? -19.551 -6.355 13.130 1.00 97.06 343 GLU A C 1
ATOM 2715 O O . GLU A 1 343 ? -20.776 -6.297 13.253 1.00 97.06 343 GLU A O 1
ATOM 2720 N N . ALA A 1 344 ? -18.951 -6.934 12.088 1.00 97.19 344 ALA A N 1
ATOM 2721 C CA . ALA A 1 344 ? -19.648 -7.684 11.046 1.00 97.19 344 ALA A CA 1
ATOM 2722 C C . ALA A 1 344 ? -18.855 -8.947 10.677 1.00 97.19 344 ALA A C 1
ATOM 2724 O O . ALA A 1 344 ? -17.621 -8.913 10.597 1.00 97.19 344 ALA A O 1
ATOM 2725 N N . ALA A 1 345 ? -19.542 -10.063 10.420 1.00 96.88 345 ALA A N 1
ATOM 2726 C CA . ALA A 1 345 ? -18.888 -11.245 9.863 1.00 96.88 345 ALA A CA 1
ATOM 2727 C C . ALA A 1 345 ? -18.514 -11.005 8.389 1.00 96.88 345 ALA A C 1
ATOM 2729 O O . ALA A 1 345 ? -19.122 -10.185 7.698 1.00 96.88 345 ALA A O 1
ATOM 2730 N N . PHE A 1 346 ? -17.537 -11.743 7.856 1.00 95.81 346 PHE A N 1
ATOM 2731 C CA . PHE A 1 346 ? -17.234 -11.669 6.425 1.00 95.81 346 PHE A CA 1
ATOM 2732 C C . PHE A 1 346 ? -18.484 -12.010 5.593 1.00 95.81 346 PHE A C 1
ATOM 2734 O O . PHE A 1 346 ? -19.164 -13.015 5.812 1.00 95.81 346 PHE A O 1
ATOM 2741 N N . GLY A 1 347 ? -18.766 -11.169 4.597 1.00 95.44 347 GLY A N 1
ATOM 2742 C CA . GLY A 1 347 ? -19.988 -11.121 3.790 1.00 95.44 347 GLY A CA 1
ATOM 2743 C C . GLY A 1 347 ? -21.225 -10.519 4.454 1.00 95.44 347 GLY A C 1
ATOM 2744 O O . GLY A 1 347 ? -22.318 -10.723 3.927 1.00 95.44 347 GLY A O 1
ATOM 2745 N N . GLU A 1 348 ? -21.068 -9.801 5.563 1.00 97.25 348 GLU A N 1
ATOM 2746 C CA . GLU A 1 348 ? -22.053 -8.860 6.101 1.00 97.25 348 GLU A CA 1
ATOM 2747 C C . GLU A 1 348 ? -21.520 -7.419 5.946 1.00 97.25 348 GLU A C 1
ATOM 2749 O O . GLU A 1 348 ? -20.310 -7.198 6.060 1.00 97.25 348 GLU A O 1
ATOM 2754 N N . PRO A 1 349 ? -22.372 -6.427 5.633 1.00 97.19 349 PRO A N 1
ATOM 2755 C CA . PRO A 1 349 ? -21.925 -5.048 5.444 1.00 97.19 349 PRO A CA 1
ATOM 2756 C C . PRO A 1 349 ? -21.441 -4.417 6.757 1.00 97.19 349 PRO A C 1
ATOM 2758 O O . PRO A 1 349 ? -22.072 -4.598 7.798 1.00 97.19 349 PRO A O 1
ATOM 2761 N N . LEU A 1 350 ? -20.371 -3.618 6.692 1.00 98.25 350 LEU A N 1
ATOM 2762 C CA . LEU A 1 350 ? -19.905 -2.777 7.802 1.00 98.25 350 LEU A CA 1
ATOM 2763 C C . LEU A 1 350 ? -19.974 -1.301 7.394 1.00 98.25 350 LEU A C 1
ATOM 2765 O O . LEU A 1 350 ? -19.387 -0.917 6.387 1.00 98.25 350 LEU A O 1
ATOM 2769 N N . GLU A 1 351 ? -20.661 -0.464 8.168 1.00 98.06 351 GLU A N 1
ATOM 2770 C CA . GLU A 1 351 ? -20.759 0.973 7.882 1.00 98.06 351 GLU A CA 1
ATOM 2771 C C . GLU A 1 351 ? -19.531 1.732 8.405 1.00 98.06 351 GLU A C 1
ATOM 2773 O O . GLU A 1 351 ? -19.250 1.704 9.604 1.00 98.06 351 GLU A O 1
ATOM 2778 N N . LEU A 1 352 ? -18.838 2.473 7.534 1.00 97.50 352 LEU A N 1
ATOM 2779 C CA . LEU A 1 352 ? -17.947 3.556 7.953 1.00 97.50 352 LEU A CA 1
ATOM 2780 C C . LEU A 1 352 ? -18.783 4.842 8.144 1.00 97.50 352 LEU A C 1
ATOM 2782 O O . LEU A 1 352 ? -19.441 5.279 7.190 1.00 97.50 352 LEU A O 1
ATOM 2786 N N . PRO A 1 353 ? -18.777 5.464 9.341 1.00 96.19 353 PRO A N 1
ATOM 2787 C CA . PRO A 1 353 ? -19.584 6.647 9.661 1.00 96.19 353 PRO A CA 1
ATOM 2788 C C . PRO A 1 353 ? -19.023 7.922 9.000 1.00 96.19 353 PRO A C 1
ATOM 2790 O O . PRO A 1 353 ? -18.217 7.859 8.076 1.00 96.19 353 PRO A O 1
ATOM 2793 N N . GLU A 1 354 ? -19.457 9.106 9.435 1.00 90.12 354 GLU A N 1
ATOM 2794 C CA . GLU A 1 354 ? -18.835 10.379 9.034 1.00 90.12 354 GLU A CA 1
ATOM 2795 C C . GLU A 1 354 ? -17.309 10.350 9.311 1.00 90.12 354 GLU A C 1
ATOM 2797 O O . GLU A 1 354 ? -16.910 9.843 10.362 1.00 90.12 354 GLU A O 1
ATOM 2802 N N . PRO A 1 355 ? -16.437 10.844 8.405 1.00 94.31 355 PRO A N 1
ATOM 2803 C CA . PRO A 1 355 ? -16.724 11.542 7.142 1.00 94.31 355 PRO A CA 1
ATOM 2804 C C . PRO A 1 355 ? -16.928 10.631 5.917 1.00 94.31 355 PRO A C 1
ATOM 2806 O O . PRO A 1 355 ? -17.146 11.135 4.813 1.00 94.31 355 PRO A O 1
ATOM 2809 N N . TRP A 1 356 ? -16.838 9.311 6.085 1.00 96.62 356 TRP A N 1
ATOM 2810 C CA . TRP A 1 356 ? -16.889 8.325 5.005 1.00 96.62 356 TRP A CA 1
ATOM 2811 C C . TRP A 1 356 ? -18.296 8.150 4.428 1.00 96.62 356 TRP A C 1
ATOM 2813 O O . TRP A 1 356 ? -18.477 8.263 3.217 1.00 96.62 356 TRP A O 1
ATOM 2823 N N . HIS A 1 357 ? -19.284 7.883 5.289 1.00 95.19 357 HIS A N 1
ATOM 2824 C CA . HIS A 1 357 ? -20.645 7.480 4.898 1.00 95.19 357 HIS A CA 1
ATOM 2825 C C . HIS A 1 357 ? -20.652 6.325 3.874 1.00 95.19 357 HIS A C 1
ATOM 2827 O O . HIS A 1 357 ? -21.375 6.364 2.877 1.00 95.19 357 HIS A O 1
ATOM 2833 N N . LEU A 1 358 ? -19.802 5.319 4.105 1.00 96.69 358 LEU A N 1
ATOM 2834 C CA . LEU A 1 358 ? -19.487 4.263 3.144 1.00 96.69 358 LEU A CA 1
ATOM 2835 C C . LEU A 1 358 ? -19.717 2.877 3.750 1.00 96.69 358 LEU A C 1
ATOM 2837 O O . LEU A 1 358 ? -19.012 2.472 4.673 1.00 96.69 358 LEU A O 1
ATOM 2841 N N . THR A 1 359 ? -20.644 2.121 3.171 1.00 97.62 359 THR A N 1
ATOM 2842 C CA . THR A 1 359 ? -20.838 0.704 3.485 1.00 97.62 359 THR A CA 1
ATOM 2843 C C . THR A 1 359 ? -19.735 -0.134 2.833 1.00 97.62 359 THR A C 1
ATOM 2845 O O . THR A 1 359 ? -19.630 -0.179 1.606 1.00 97.62 359 THR A O 1
ATOM 2848 N N . LEU A 1 360 ? -18.927 -0.828 3.634 1.00 97.12 360 LEU A N 1
ATOM 2849 C CA . LEU A 1 360 ? -17.951 -1.808 3.158 1.00 97.12 360 LEU A CA 1
ATOM 2850 C C . LEU A 1 360 ? -18.636 -3.138 2.833 1.00 97.12 360 LEU A C 1
ATOM 2852 O O . LEU A 1 360 ? -19.271 -3.749 3.695 1.00 97.12 360 LEU A O 1
ATOM 2856 N N . ASP A 1 361 ? -18.435 -3.634 1.612 1.00 96.81 361 ASP A N 1
ATOM 2857 C CA . ASP A 1 361 ? -18.709 -5.023 1.261 1.00 96.81 361 ASP A CA 1
ATOM 2858 C C . ASP A 1 361 ? -17.548 -5.905 1.737 1.00 96.81 361 ASP A C 1
ATOM 2860 O O . ASP A 1 361 ? -16.439 -5.879 1.194 1.00 96.81 361 ASP A O 1
ATOM 2864 N N . THR A 1 362 ? -17.809 -6.714 2.762 1.00 96.50 362 THR A N 1
ATOM 2865 C CA . THR A 1 362 ? -16.849 -7.682 3.310 1.00 96.50 362 THR A CA 1
ATOM 2866 C C . THR A 1 362 ? -16.924 -9.046 2.605 1.00 96.50 362 THR A C 1
ATOM 286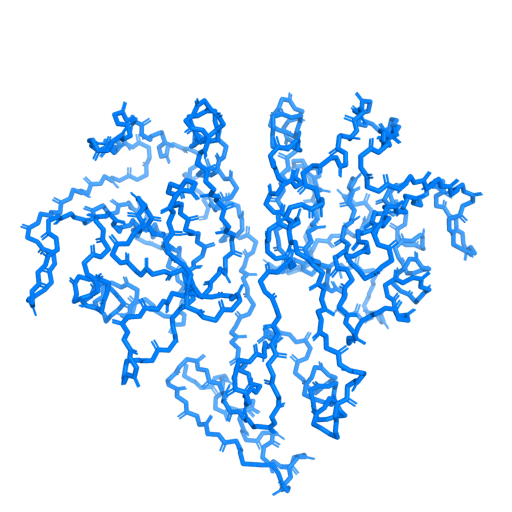8 O O . THR A 1 362 ? -16.133 -9.944 2.898 1.00 96.50 362 THR A O 1
ATOM 2871 N N . THR A 1 363 ? -17.845 -9.237 1.649 1.00 95.75 363 THR A N 1
ATOM 2872 C CA . THR A 1 363 ? -17.983 -10.483 0.869 1.00 95.75 363 THR A CA 1
ATOM 2873 C C . THR A 1 363 ? -16.694 -10.899 0.149 1.00 95.75 363 THR A C 1
ATOM 2875 O O . THR A 1 363 ? -16.398 -12.096 0.160 1.00 95.75 363 THR A O 1
ATOM 2878 N N . PRO A 1 364 ? -15.878 -9.986 -0.424 1.00 92.94 364 PRO A N 1
ATOM 2879 C CA . PRO A 1 364 ? -14.615 -10.341 -1.067 1.00 92.94 364 PRO A CA 1
ATOM 2880 C C . PRO A 1 364 ? -13.559 -10.919 -0.115 1.00 92.94 364 PRO A C 1
ATOM 2882 O O . PRO A 1 364 ? -12.600 -11.516 -0.597 1.00 92.94 364 PRO A O 1
ATOM 2885 N N . PHE A 1 365 ? -13.719 -10.773 1.208 1.00 91.75 365 PHE A N 1
ATOM 2886 C CA . PHE A 1 365 ? -12.817 -11.372 2.197 1.00 91.75 365 PHE A CA 1
ATOM 2887 C C . PHE A 1 365 ? -13.136 -12.854 2.490 1.00 91.75 365 PHE A C 1
ATOM 2889 O O . PHE A 1 365 ? -12.341 -13.543 3.130 1.00 91.75 365 PHE A O 1
ATOM 2896 N N . LYS A 1 366 ? -14.277 -13.389 2.021 1.00 89.06 366 LYS A N 1
ATOM 2897 C CA . LYS A 1 366 ? -14.658 -14.795 2.253 1.00 89.06 366 LYS A CA 1
ATOM 2898 C C . LYS A 1 366 ? -13.670 -15.774 1.620 1.00 89.06 366 LYS A C 1
ATOM 2900 O O . LYS A 1 366 ? -13.508 -15.806 0.402 1.00 89.06 366 LYS A O 1
ATOM 2905 N N . GLY A 1 367 ? -13.111 -16.654 2.451 1.00 79.81 367 GLY A N 1
ATOM 2906 C CA . GLY A 1 367 ? -12.192 -17.711 2.018 1.00 79.81 367 GLY A CA 1
ATOM 2907 C C . GLY A 1 367 ? -10.746 -17.254 1.807 1.00 79.81 367 GLY A C 1
ATOM 2908 O O . GLY A 1 367 ? -9.981 -17.996 1.188 1.00 79.81 367 GLY A O 1
ATOM 2909 N N . LEU A 1 368 ? -10.389 -16.059 2.297 1.00 79.88 368 LEU A N 1
ATOM 2910 C CA . LEU A 1 368 ? -8.997 -15.635 2.453 1.00 79.88 368 LEU A CA 1
ATOM 2911 C C . LEU A 1 368 ? -8.293 -16.332 3.620 1.00 79.88 368 LEU A C 1
ATOM 2913 O O . LEU A 1 368 ? -8.905 -17.095 4.396 1.00 79.88 368 LEU A O 1
#

Secondary structure (DSSP, 8-state):
-HHHHHHHHHHHHH-TTS--EEETTEEEE------THHHHHHHHHHHHHHHHHHHTT-EEEET-EEE--TTS--B--SEEEE-TT--EETTTEEEGGGEEEEEEE--TTTHHIIIIIHHHHHHHTT-SEEEEEETTTTEEEEEEEEEBTEEEEEEEEETTS-EEETTTT-EEEP-GGGGTT-----PSP-TTHHHHHHHHHH-TTEEEEE-SS-EEEEEPPPHHHHHHHHHHHHHHHHHHHHHT-EEEES-EEE--TTSPPB--SEEEE-TT--EETTTEEEGGG-SEEEEE--TTTHHIIIIIHHHHHHHTT-SEEEEEETTTTEEEEEEEEEBTEEEEEEEEETTS-EEE-TTT-EEE--GGGTT-

pLDDT: mean 79.08, std 17.48, range [33.75, 98.31]

Radius of gyration: 20.04 Å; chains: 1; bounding box: 51×42×53 Å